Protein AF-A0A8K0SU11-F1 (afdb_monomer)

Organism: NCBI:txid80388

pLDDT: mean 75.86, std 15.4, range [35.78, 94.31]

Mean predicted aligned error: 12.24 Å

Secondary structure (DSSP, 8-state):
-TTSPPTT-GGGG--TT--SSS-HHHHHTTBTTB-HHHHHHTTHHHHHHHHTT-BTTTBB-TT--S-S-PPPHHHHHSTT-----PPPP--SS-PPTTHHHHHHH--S-PPPPP---HHHHHHHHHTSTTHHHHHHHHHHHHHHHHHHHHS--SS--S-----HHHHHHHHHHHHHHHHHHHHHHHHHHHHHHHHHHHHHT-EEEEEETTEEEEEEGGG--TT-EE---TT-B--S-EE--S-SS-EEEE--TTS--EEEEPPPHHHHHHHTTT-SS-------EE-TT-B-

Sequence (292 aa):
EALRPDPGTEEDFVIWNNPFAFTPGQMSKLLNPKSYQAFSALGKVDGLARGLLSDTKVGLSVDETCMSSSVAFDNGVKYRTPVSFLADQPRNGSAEPFEDRIRVFGKNTIPPMRAEPLLRNHFVLFSGRLWFPSAIVAIVALGLAVDAYLRTDHSNSRTLSVHWDDKVTICASLIVIALFSSASIVYLARVLTKVTKESQSRSVKVIRSGKLTHISVSDIVVGDVLTLEPGDFVPVDGICIETFNLILDEPSMTGDSVPKFKTSGLEAQTSAFYERQEAREQDPFIISGSKV

Nearest PDB structures (foldseek):
  8iww-assembly1_A  TM=6.162E-01  e=5.428E-07  Homo sapiens
  6a69-assembly1_A  TM=5.920E-01  e=8.793E-07  Homo sapiens
  8d3v-assembly1_A  TM=6.151E-01  e=3.970E-06  Homo sapiens
  5ksd-assembly1_A  TM=5.526E-01  e=2.000E-04  Arabidopsis thaliana
  7vgh-assembly1_B  TM=5.733E-01  e=3.654E-04  Homo sapiens

Solvent-accessible surface area (backbone atoms only — not comparable to full-atom values): 17188 Å² total; per-residue (Å²): 118,62,69,59,72,56,94,92,42,54,70,45,60,63,68,84,90,59,47,42,26,70,40,54,39,47,57,46,28,38,61,70,62,74,27,70,64,27,37,56,70,44,31,39,62,69,8,44,27,54,15,52,73,22,39,90,80,35,17,34,61,80,86,41,30,72,78,92,64,66,41,54,48,68,60,17,38,46,96,80,63,87,78,77,81,70,78,79,75,84,69,94,64,96,64,57,72,41,43,53,55,38,71,69,69,44,68,50,57,84,77,76,81,79,84,67,56,70,70,57,46,56,58,52,43,69,75,36,90,77,31,60,69,60,50,52,54,50,50,50,54,50,49,53,52,50,51,58,63,65,66,71,75,86,83,79,100,71,83,83,66,84,50,67,65,62,59,49,50,54,54,49,49,53,51,51,52,52,51,53,50,52,51,50,52,54,49,50,52,55,51,51,54,49,54,53,50,56,66,39,61,42,72,44,48,30,30,38,67,63,37,86,43,78,42,41,48,42,73,52,54,93,50,61,33,73,61,85,53,87,73,38,69,36,85,56,68,49,70,36,59,75,71,81,85,42,49,31,36,37,77,39,98,85,71,65,61,52,78,40,71,49,34,30,27,58,54,59,61,54,45,74,77,70,67,95,80,72,85,70,83,76,36,30,69,41,57,45,70,13,35,62

Structure (mmCIF, N/CA/C/O backbone):
data_AF-A0A8K0SU11-F1
#
_entry.id   AF-A0A8K0SU11-F1
#
loop_
_atom_site.group_PDB
_atom_site.id
_atom_site.type_symbol
_atom_site.label_atom_id
_atom_site.label_alt_id
_atom_site.label_comp_id
_atom_site.label_asym_id
_atom_site.label_entity_id
_atom_site.label_seq_id
_atom_site.pdbx_PDB_ins_code
_atom_site.Cartn_x
_atom_site.Cartn_y
_atom_site.Cartn_z
_atom_site.occupancy
_atom_site.B_iso_or_equiv
_atom_site.auth_seq_id
_atom_site.auth_comp_id
_atom_site.auth_asym_id
_atom_site.auth_atom_id
_atom_site.pdbx_PDB_model_num
ATOM 1 N N . GLU A 1 1 ? -15.525 18.445 4.168 1.00 65.94 1 GLU A N 1
ATOM 2 C CA . GLU A 1 1 ? -14.576 18.919 3.138 1.00 65.94 1 GLU A CA 1
ATOM 3 C C . GLU A 1 1 ? -13.395 17.971 2.972 1.00 65.94 1 GLU A C 1
ATOM 5 O O . GLU A 1 1 ? -13.120 17.601 1.845 1.00 65.94 1 GLU A O 1
ATOM 10 N N . ALA A 1 2 ? -12.808 17.476 4.069 1.00 78.50 2 ALA A N 1
ATOM 11 C CA . ALA A 1 2 ? -11.664 16.552 4.054 1.00 78.50 2 ALA A CA 1
ATOM 12 C C . ALA A 1 2 ? -11.806 15.277 3.186 1.00 78.50 2 ALA A C 1
ATOM 14 O O . ALA A 1 2 ? -10.795 14.724 2.777 1.00 78.50 2 ALA A O 1
ATOM 15 N N . LEU A 1 3 ? -13.032 14.818 2.894 1.00 82.50 3 LEU A N 1
ATOM 16 C CA . LEU A 1 3 ? -13.312 13.630 2.068 1.00 82.50 3 LEU A CA 1
ATOM 17 C C . LEU A 1 3 ? -13.888 13.967 0.680 1.00 82.50 3 LEU A C 1
ATOM 19 O O . LEU A 1 3 ? -14.509 13.114 0.051 1.00 82.50 3 LEU A O 1
ATOM 23 N N . ARG A 1 4 ? -13.781 15.219 0.220 1.00 84.44 4 ARG A N 1
ATOM 24 C CA . ARG A 1 4 ? -14.226 15.591 -1.132 1.00 84.44 4 ARG A CA 1
ATOM 25 C C . ARG A 1 4 ? -13.177 15.177 -2.172 1.00 84.44 4 ARG A C 1
ATOM 27 O O . ARG A 1 4 ? -11.989 15.276 -1.862 1.00 84.44 4 ARG A O 1
ATOM 34 N N . PRO A 1 5 ? -13.595 14.742 -3.373 1.00 84.88 5 PRO A N 1
ATOM 35 C CA . PRO A 1 5 ? -12.666 14.427 -4.451 1.00 84.88 5 PRO A CA 1
ATOM 36 C C . PRO A 1 5 ? -11.866 15.661 -4.861 1.00 84.88 5 PRO A C 1
ATOM 38 O O . PRO A 1 5 ? -12.395 16.775 -4.869 1.00 84.88 5 PRO A O 1
ATOM 41 N N . ASP A 1 6 ? -10.599 15.445 -5.213 1.00 84.94 6 ASP A N 1
ATOM 42 C CA . ASP A 1 6 ? -9.824 16.459 -5.927 1.00 84.94 6 ASP A CA 1
ATOM 43 C C . ASP A 1 6 ? -10.163 16.404 -7.420 1.00 84.94 6 ASP A C 1
ATOM 45 O O . ASP A 1 6 ? -10.496 15.324 -7.930 1.00 84.94 6 ASP A O 1
ATOM 49 N N . PRO A 1 7 ? -10.029 17.526 -8.147 1.00 84.69 7 PRO A N 1
ATOM 50 C CA . PRO A 1 7 ? -10.217 17.543 -9.591 1.00 84.69 7 PRO A CA 1
ATOM 51 C C . PRO A 1 7 ? -9.364 16.461 -10.270 1.00 84.69 7 PRO A C 1
ATOM 53 O O . PRO A 1 7 ? -8.147 16.424 -10.092 1.00 84.69 7 PRO A O 1
ATOM 56 N N . GLY A 1 8 ? -10.004 15.577 -11.040 1.00 83.00 8 GLY A N 1
ATOM 57 C CA . GLY A 1 8 ? -9.341 14.468 -11.741 1.00 83.00 8 GLY A CA 1
ATOM 58 C C . GLY A 1 8 ? -9.251 13.140 -10.976 1.00 83.00 8 GLY A C 1
ATOM 59 O O . GLY A 1 8 ? -8.788 12.167 -11.556 1.00 83.00 8 GLY A O 1
ATOM 60 N N . THR A 1 9 ? -9.722 13.068 -9.724 1.00 82.75 9 THR A N 1
ATOM 61 C CA . THR A 1 9 ? -9.778 11.820 -8.918 1.00 82.75 9 THR A CA 1
ATOM 62 C C . THR A 1 9 ? -11.204 11.326 -8.662 1.00 82.75 9 THR A C 1
ATOM 64 O O . THR A 1 9 ? -11.421 10.420 -7.868 1.00 82.75 9 THR A O 1
ATOM 67 N N . GLU A 1 10 ? -12.204 11.926 -9.312 1.00 84.44 10 GLU A N 1
ATOM 68 C CA . GLU A 1 10 ? -13.630 11.686 -9.036 1.00 84.44 10 GLU A CA 1
ATOM 69 C C . GLU A 1 10 ? -14.071 10.238 -9.296 1.00 84.44 10 GLU A C 1
ATOM 71 O O . GLU A 1 10 ? -14.967 9.736 -8.616 1.00 84.44 10 GLU A O 1
ATOM 76 N N . GLU A 1 11 ? -13.411 9.552 -10.231 1.00 82.75 11 GLU A N 1
ATOM 77 C CA . GLU A 1 11 ? -13.688 8.153 -10.573 1.00 82.75 11 GLU A CA 1
ATOM 78 C C . GLU A 1 11 ? -13.469 7.216 -9.373 1.00 82.75 11 GLU A C 1
ATOM 80 O O . GLU A 1 11 ? -14.271 6.313 -9.139 1.00 82.75 11 GLU A O 1
ATOM 85 N N . ASP A 1 12 ? -12.470 7.497 -8.529 1.00 81.38 12 ASP A N 1
ATOM 86 C CA . ASP A 1 12 ? -12.135 6.675 -7.358 1.00 81.38 12 ASP A CA 1
ATOM 87 C C . ASP A 1 12 ? -13.149 6.817 -6.206 1.00 81.38 12 ASP A C 1
ATOM 89 O O . ASP A 1 12 ? -13.110 6.058 -5.231 1.00 81.38 12 ASP A O 1
ATOM 93 N N . PHE A 1 13 ? -14.057 7.797 -6.288 1.00 84.19 13 PHE A N 1
ATOM 94 C CA . PHE A 1 13 ? -15.103 8.054 -5.292 1.00 84.19 13 PHE A CA 1
ATOM 95 C C . PHE A 1 13 ? -16.445 7.417 -5.659 1.00 84.19 13 PHE A C 1
ATOM 97 O O . PHE A 1 13 ? -17.340 7.367 -4.811 1.00 84.19 13 PHE A O 1
ATOM 104 N N . VAL A 1 14 ? -16.605 6.926 -6.891 1.00 81.25 14 VAL A N 1
ATOM 105 C CA . VAL A 1 14 ? -17.864 6.357 -7.381 1.00 81.25 14 VAL A CA 1
ATOM 106 C C . VAL A 1 14 ? -17.629 4.924 -7.835 1.00 81.25 14 VAL A C 1
ATOM 108 O O . VAL A 1 14 ? -17.261 4.658 -8.974 1.00 81.25 14 VAL A O 1
ATOM 111 N N . ILE A 1 15 ? -17.896 3.979 -6.933 1.00 81.44 15 ILE A N 1
ATOM 112 C CA . ILE A 1 15 ? -17.794 2.546 -7.222 1.00 81.44 15 ILE A CA 1
ATOM 113 C C . ILE A 1 15 ? -19.172 1.907 -7.184 1.00 81.44 15 ILE A C 1
ATOM 115 O O . ILE A 1 15 ? -19.902 1.988 -6.194 1.00 81.44 15 ILE A O 1
ATOM 119 N N . TRP A 1 16 ? -19.510 1.227 -8.273 1.00 73.69 16 TRP A N 1
ATOM 120 C CA . TRP A 1 16 ? -20.758 0.493 -8.397 1.00 73.69 16 TRP A CA 1
ATOM 121 C C . TRP A 1 16 ? -20.741 -0.770 -7.531 1.00 73.69 16 TRP A C 1
ATOM 123 O O . TRP A 1 16 ? -19.791 -1.557 -7.565 1.00 73.69 16 TRP A O 1
ATOM 133 N N . ASN A 1 17 ? -21.833 -0.989 -6.791 1.00 79.56 17 ASN A N 1
ATOM 134 C CA . ASN A 1 17 ? -22.027 -2.165 -5.941 1.00 79.56 17 ASN A CA 1
ATOM 135 C C . ASN A 1 17 ? -20.874 -2.372 -4.935 1.00 79.56 17 ASN A C 1
ATOM 137 O O . ASN A 1 17 ? -20.256 -3.437 -4.901 1.00 79.56 17 ASN A O 1
ATOM 141 N N . ASN A 1 18 ? -20.532 -1.331 -4.172 1.00 82.19 18 ASN A N 1
ATOM 142 C CA . ASN A 1 18 ? -19.514 -1.404 -3.125 1.00 82.19 18 ASN A CA 1
ATOM 143 C C . ASN A 1 18 ? -20.116 -1.998 -1.830 1.00 82.19 18 ASN A C 1
ATOM 145 O O . ASN A 1 18 ? -21.032 -1.387 -1.275 1.00 82.19 18 ASN A O 1
ATOM 149 N N . PRO A 1 19 ? -19.638 -3.157 -1.332 1.00 84.12 19 PRO A N 1
ATOM 150 C CA . PRO A 1 19 ? -20.084 -3.698 -0.048 1.00 84.12 19 PRO A CA 1
ATOM 151 C C . PRO A 1 19 ? -19.470 -2.960 1.155 1.00 84.12 19 PRO A C 1
ATOM 153 O O . PRO A 1 19 ? -19.992 -3.057 2.267 1.00 84.12 19 PRO A O 1
ATOM 156 N N . PHE A 1 20 ? -18.389 -2.205 0.954 1.00 88.00 20 PHE A N 1
ATOM 157 C CA . PHE A 1 20 ? -17.699 -1.469 2.010 1.00 88.00 20 PHE A CA 1
ATOM 158 C C . PHE A 1 20 ? -18.283 -0.071 2.207 1.00 88.00 20 PHE A C 1
ATOM 160 O O . PHE A 1 20 ? -18.824 0.545 1.288 1.00 88.00 20 PHE A O 1
ATOM 167 N N . ALA A 1 21 ? -18.104 0.462 3.415 1.00 86.00 21 ALA A N 1
ATOM 168 C CA . ALA A 1 21 ? -18.551 1.807 3.760 1.00 86.00 21 ALA A CA 1
ATOM 169 C C . ALA A 1 21 ? -17.766 2.901 3.024 1.00 86.00 21 ALA A C 1
ATOM 171 O O . ALA A 1 21 ? -18.291 3.997 2.837 1.00 86.00 21 ALA A O 1
ATOM 172 N N . PHE A 1 22 ? -16.522 2.612 2.632 1.00 89.12 22 PHE A N 1
ATOM 173 C CA . PHE A 1 22 ? -15.577 3.585 2.089 1.00 89.12 22 PHE A CA 1
ATOM 174 C C . PHE A 1 22 ? -15.167 3.246 0.661 1.00 89.12 22 PHE A C 1
ATOM 176 O O . PHE A 1 22 ? -15.158 2.083 0.253 1.00 89.12 22 PHE A O 1
ATOM 183 N N . THR A 1 23 ? -14.793 4.278 -0.087 1.00 89.31 23 THR A N 1
ATOM 184 C CA . THR A 1 23 ? -14.237 4.160 -1.440 1.00 89.31 23 THR A CA 1
ATOM 185 C C . THR A 1 23 ? -12.716 4.356 -1.432 1.00 89.31 23 THR A C 1
ATOM 187 O O . THR A 1 23 ? -12.189 4.998 -0.518 1.00 89.31 23 THR A O 1
ATOM 190 N N . PRO A 1 24 ? -11.981 3.844 -2.437 1.00 90.00 24 PRO A N 1
ATOM 191 C CA . PRO A 1 24 ? -10.544 4.066 -2.585 1.00 90.00 24 PRO A CA 1
ATOM 192 C C . PRO A 1 24 ? -10.173 5.550 -2.570 1.00 90.00 24 PRO A C 1
ATOM 194 O O . PRO A 1 24 ? -9.225 5.933 -1.886 1.00 90.00 24 PRO A O 1
ATOM 197 N N . GLY A 1 25 ? -10.964 6.401 -3.231 1.00 88.38 25 GLY A N 1
ATOM 198 C CA . GLY A 1 25 ? -10.755 7.847 -3.234 1.00 88.38 25 GLY A CA 1
ATOM 199 C C . GLY A 1 25 ? -10.827 8.452 -1.830 1.00 88.38 25 GLY A C 1
ATOM 200 O O . GLY A 1 25 ? -9.950 9.220 -1.435 1.00 88.38 25 GLY A O 1
ATOM 201 N N . GLN A 1 26 ? -11.816 8.049 -1.023 1.00 89.69 26 GLN A N 1
ATOM 202 C CA . GLN A 1 26 ? -11.932 8.483 0.375 1.00 89.69 26 GLN A CA 1
ATOM 203 C C . GLN A 1 26 ? -10.772 7.983 1.243 1.00 89.69 26 GLN A C 1
ATOM 205 O O . GLN A 1 26 ? -10.307 8.717 2.112 1.00 89.69 26 GLN A O 1
ATOM 210 N N . MET A 1 27 ? -10.292 6.760 1.004 1.00 90.25 27 MET A N 1
ATOM 211 C CA . MET A 1 27 ? -9.153 6.191 1.729 1.00 90.25 27 MET A CA 1
ATOM 212 C C . MET A 1 27 ? -7.839 6.893 1.368 1.00 90.25 27 MET A C 1
ATOM 214 O O . MET A 1 27 ? -7.039 7.178 2.254 1.00 90.25 27 MET A O 1
ATOM 218 N N . SER A 1 28 ? -7.637 7.259 0.099 1.00 89.88 28 SER A N 1
ATOM 219 C CA . SER A 1 28 ? -6.446 7.993 -0.362 1.00 89.88 28 SER A CA 1
ATOM 220 C C . SER A 1 28 ? -6.273 9.343 0.352 1.00 89.88 28 SER A C 1
ATOM 222 O O . SER A 1 28 ? -5.155 9.755 0.673 1.00 89.88 28 SER A O 1
ATOM 224 N N . LYS A 1 29 ? -7.385 9.997 0.723 1.00 90.19 29 LYS A N 1
ATOM 225 C CA . LYS A 1 29 ? -7.385 11.253 1.496 1.00 90.19 29 LYS A CA 1
ATOM 226 C C . LYS A 1 29 ? -6.795 11.145 2.899 1.00 90.19 29 LYS A C 1
ATOM 228 O O . LYS A 1 29 ? -6.537 12.174 3.517 1.00 90.19 29 LYS A O 1
ATOM 233 N N . LEU A 1 30 ? -6.582 9.935 3.413 1.00 89.25 30 LEU A N 1
ATOM 234 C CA . LEU A 1 30 ? -5.895 9.744 4.686 1.00 89.25 30 LEU A CA 1
ATOM 235 C C . LEU A 1 30 ? -4.411 10.092 4.598 1.00 89.25 30 LEU A C 1
ATOM 237 O O . LEU A 1 30 ? -3.859 10.559 5.591 1.00 89.25 30 LEU A O 1
ATOM 241 N N . LEU A 1 31 ? -3.783 9.862 3.441 1.00 86.06 31 LEU A N 1
ATOM 242 C CA . LEU A 1 31 ? -2.325 9.844 3.302 1.00 86.06 31 LEU A CA 1
ATOM 243 C C . LEU A 1 31 ? -1.789 10.831 2.257 1.00 86.06 31 LEU A C 1
ATOM 245 O O . LEU A 1 31 ? -0.621 11.207 2.343 1.00 86.06 31 LEU A O 1
ATOM 249 N N . ASN A 1 32 ? -2.635 11.334 1.350 1.00 83.94 32 ASN A N 1
ATOM 250 C CA . ASN A 1 32 ? -2.244 12.245 0.270 1.00 83.94 32 ASN A CA 1
ATOM 251 C C . ASN A 1 32 ? -2.973 13.607 0.328 1.00 83.94 32 ASN A C 1
ATOM 253 O O . ASN A 1 32 ? -3.974 13.791 -0.368 1.00 83.94 32 ASN A O 1
ATOM 257 N N . PRO A 1 33 ? -2.474 14.599 1.094 1.00 85.00 33 PRO A N 1
ATOM 258 C CA . PRO A 1 33 ? -1.468 14.496 2.156 1.00 85.00 33 PRO A CA 1
ATOM 259 C C . PRO A 1 33 ? -2.062 13.915 3.452 1.00 85.00 33 PRO A C 1
ATOM 261 O O . PRO A 1 33 ? -3.282 13.871 3.615 1.00 85.00 33 PRO A O 1
ATOM 264 N N . LYS A 1 34 ? -1.202 13.507 4.398 1.00 87.94 34 LYS A N 1
ATOM 265 C CA . LYS A 1 34 ? -1.619 12.998 5.717 1.00 87.94 34 LYS A CA 1
ATOM 266 C C . LYS A 1 34 ? -2.632 13.939 6.376 1.00 87.94 34 LYS A C 1
ATOM 268 O O . LYS A 1 34 ? -2.311 15.092 6.665 1.00 87.94 34 LYS A O 1
ATOM 273 N N . SER A 1 35 ? -3.849 13.454 6.626 1.00 86.88 35 SER A N 1
ATOM 274 C CA . SER A 1 35 ? -4.946 14.288 7.127 1.00 86.88 35 SER A CA 1
ATOM 275 C C . SER A 1 35 ? -5.655 13.654 8.316 1.00 86.88 35 SER A C 1
ATOM 277 O O . SER A 1 35 ? -6.500 12.765 8.182 1.00 86.88 35 SER A O 1
ATOM 279 N N . TYR A 1 36 ? -5.383 14.189 9.510 1.00 84.69 36 TYR A N 1
ATOM 280 C CA . TYR A 1 36 ? -6.107 13.796 10.721 1.00 84.69 36 TYR A CA 1
ATOM 281 C C . TYR A 1 36 ? -7.610 14.116 10.627 1.00 84.69 36 TYR A C 1
ATOM 283 O O . TYR A 1 36 ? -8.445 13.400 11.177 1.00 84.69 36 TYR A O 1
ATOM 291 N N . GLN A 1 37 ? -7.988 15.163 9.886 1.00 86.81 37 GLN A N 1
ATOM 292 C CA . GLN A 1 37 ? -9.397 15.492 9.664 1.00 86.81 37 GLN A CA 1
ATOM 293 C C . GLN A 1 37 ? -10.114 14.407 8.853 1.00 86.81 37 GLN A C 1
ATOM 295 O O . GLN A 1 37 ? -11.243 14.052 9.193 1.00 86.81 37 GLN A O 1
ATOM 300 N N . ALA A 1 38 ? -9.462 13.856 7.821 1.00 87.44 38 ALA A N 1
ATOM 301 C CA . ALA A 1 38 ? -9.992 12.721 7.068 1.00 87.44 38 ALA A CA 1
ATOM 302 C C . ALA A 1 38 ? -10.097 11.474 7.961 1.00 87.44 38 ALA A C 1
ATOM 304 O O . ALA A 1 38 ? -11.142 10.828 7.988 1.00 87.44 38 ALA A O 1
ATOM 305 N N . PHE A 1 39 ? -9.075 11.204 8.779 1.00 88.06 39 PHE A N 1
ATOM 306 C CA . PHE A 1 39 ? -9.085 10.101 9.746 1.00 88.06 39 PHE A CA 1
ATOM 307 C C . PHE A 1 39 ? -10.244 10.193 10.748 1.00 88.06 39 PHE A C 1
ATOM 309 O O . PHE A 1 39 ? -10.958 9.217 10.977 1.00 88.06 39 PHE A O 1
ATOM 316 N N . SER A 1 40 ? -10.492 11.382 11.298 1.00 85.81 40 SER A N 1
ATOM 317 C CA . SER A 1 40 ? -11.622 11.628 12.197 1.00 85.81 40 SER A CA 1
ATOM 318 C C . SER A 1 40 ? -12.973 11.488 11.480 1.00 85.81 40 SER A C 1
ATOM 320 O O . SER A 1 40 ? -13.904 10.897 12.026 1.00 85.81 40 SER A O 1
ATOM 322 N N . ALA A 1 41 ? -13.075 11.962 10.232 1.00 87.06 41 ALA A N 1
ATOM 323 C CA . ALA A 1 41 ? -14.296 11.872 9.430 1.00 87.06 41 ALA A CA 1
ATOM 324 C C . ALA A 1 41 ? -14.685 10.428 9.060 1.00 87.06 41 ALA A C 1
ATOM 326 O O . ALA A 1 41 ? -15.873 10.140 8.940 1.00 87.06 41 ALA A O 1
ATOM 327 N N . LEU A 1 42 ? -13.711 9.520 8.928 1.00 87.44 42 LEU A N 1
ATOM 328 C CA . LEU A 1 42 ? -13.940 8.085 8.697 1.00 87.44 42 LEU A CA 1
ATOM 329 C C . LEU A 1 42 ? -14.225 7.297 9.992 1.00 87.44 42 LEU A C 1
ATOM 331 O O . LEU A 1 42 ? -14.361 6.077 9.968 1.00 87.44 42 LEU A O 1
ATOM 335 N N . GLY A 1 43 ? -14.362 7.985 11.130 1.00 85.00 43 GLY A N 1
ATOM 336 C CA . GLY A 1 43 ? -14.678 7.363 12.416 1.00 85.00 43 GLY A CA 1
ATOM 337 C C . GLY A 1 43 ? -13.464 6.778 13.139 1.00 85.00 43 GLY A C 1
ATOM 338 O O . GLY A 1 43 ? -13.633 5.907 13.992 1.00 85.00 43 GLY A O 1
ATOM 339 N N . LYS A 1 44 ? -12.254 7.273 12.834 1.00 89.06 44 LYS A N 1
ATOM 340 C CA . LYS A 1 44 ? -10.980 6.838 13.431 1.00 89.06 44 LYS A CA 1
ATOM 341 C C . LYS A 1 44 ? -10.751 5.327 13.238 1.00 89.06 44 LYS A C 1
ATOM 343 O O . LYS A 1 44 ? -11.219 4.770 12.251 1.00 89.06 44 LYS A O 1
ATOM 348 N N . VAL A 1 45 ? -10.024 4.647 14.133 1.00 89.38 45 VAL A N 1
ATOM 349 C CA . VAL A 1 45 ? -9.700 3.213 13.954 1.00 89.38 45 VAL A CA 1
ATOM 350 C C . VAL A 1 45 ? -10.961 2.343 13.981 1.00 89.38 45 VAL A C 1
ATOM 352 O O . VAL A 1 45 ? -11.125 1.491 13.115 1.00 89.38 45 VAL A O 1
ATOM 355 N N . ASP A 1 46 ? -11.887 2.593 14.911 1.00 88.00 46 ASP A N 1
ATOM 356 C CA . ASP A 1 46 ? -13.081 1.749 15.078 1.00 88.00 46 ASP A CA 1
ATOM 357 C C . ASP A 1 46 ? -14.076 1.919 13.924 1.00 88.00 46 ASP A C 1
ATOM 359 O O . ASP A 1 46 ? -14.782 0.980 13.554 1.00 88.00 46 ASP A O 1
ATOM 363 N N . GLY A 1 47 ? -14.181 3.128 13.368 1.00 87.69 47 GLY A N 1
ATOM 364 C CA . GLY A 1 47 ? -14.987 3.394 12.178 1.00 87.69 47 GLY A CA 1
ATOM 365 C C . GLY A 1 47 ? -14.378 2.781 10.924 1.00 87.69 47 GLY A C 1
ATOM 366 O O . GLY A 1 47 ? -15.099 2.171 10.135 1.00 87.69 47 GLY A O 1
ATOM 367 N N . LEU A 1 48 ? -13.051 2.858 10.783 1.00 90.25 48 LEU A N 1
ATOM 368 C CA . LEU A 1 48 ? -12.333 2.223 9.682 1.00 90.25 48 LEU A CA 1
ATOM 369 C C . LEU A 1 48 ? -12.474 0.703 9.707 1.00 90.25 48 LEU A C 1
ATOM 371 O O . LEU A 1 48 ? -12.845 0.122 8.692 1.00 90.25 48 LEU A O 1
ATOM 375 N N . ALA A 1 49 ? -12.271 0.075 10.866 1.00 89.88 49 ALA A N 1
ATOM 376 C CA . ALA A 1 49 ? -12.441 -1.364 11.043 1.00 89.88 49 ALA A CA 1
ATOM 377 C C . ALA A 1 49 ? -13.866 -1.812 10.672 1.00 89.88 49 ALA A C 1
ATOM 379 O O . ALA A 1 49 ? -14.062 -2.660 9.804 1.00 89.88 49 ALA A O 1
ATOM 380 N N . ARG A 1 50 ? -14.894 -1.153 11.225 1.00 86.88 50 ARG A N 1
ATOM 381 C CA . ARG A 1 50 ? -16.298 -1.484 10.923 1.00 86.88 50 ARG A CA 1
ATOM 382 C C . ARG A 1 50 ? -16.672 -1.236 9.467 1.00 86.88 50 ARG A C 1
ATOM 384 O O . ARG A 1 50 ? -17.376 -2.048 8.874 1.00 86.88 50 ARG A O 1
ATOM 391 N N . GLY A 1 51 ? -16.230 -0.124 8.888 1.00 86.62 51 GLY A N 1
ATOM 392 C CA . GLY A 1 51 ? -16.558 0.226 7.511 1.00 86.62 51 GLY A CA 1
ATOM 393 C C . GLY A 1 51 ? -15.826 -0.617 6.463 1.00 86.62 51 GLY A C 1
ATOM 394 O O . GLY A 1 51 ? -16.364 -0.829 5.377 1.00 86.62 51 GLY A O 1
ATOM 395 N N . LEU A 1 52 ? -14.646 -1.144 6.801 1.00 89.62 52 LEU A N 1
ATOM 396 C CA . LEU A 1 52 ? -13.910 -2.127 6.002 1.00 89.62 52 LEU A CA 1
ATOM 397 C C . LEU A 1 52 ? -14.283 -3.574 6.341 1.00 89.62 52 LEU A C 1
ATOM 399 O O . LEU A 1 52 ? -13.705 -4.488 5.754 1.00 89.62 52 LEU A O 1
ATOM 403 N N . LEU A 1 53 ? -15.234 -3.791 7.256 1.00 87.75 53 LEU A N 1
ATOM 404 C CA . LEU A 1 53 ? -15.642 -5.119 7.716 1.00 87.75 53 LEU A CA 1
ATOM 405 C C . LEU A 1 53 ? -14.441 -5.956 8.189 1.00 87.75 53 LEU A C 1
ATOM 407 O O . LEU A 1 53 ? -14.340 -7.139 7.883 1.00 87.75 53 LEU A O 1
ATOM 411 N N . SER A 1 54 ? -13.510 -5.320 8.899 1.00 88.25 54 SER A N 1
ATOM 412 C CA . SER A 1 54 ? -12.340 -5.950 9.502 1.00 88.25 54 SER A CA 1
ATOM 413 C C . SER A 1 54 ? -12.368 -5.812 11.023 1.00 88.25 54 SER A C 1
ATOM 415 O O . SER A 1 54 ? -12.933 -4.868 11.578 1.00 88.25 54 SER A O 1
ATOM 417 N N . ASP A 1 55 ? -11.758 -6.773 11.712 1.00 89.56 55 ASP A N 1
ATOM 418 C CA . ASP A 1 55 ? -11.542 -6.717 13.155 1.00 89.56 55 ASP A CA 1
ATOM 419 C C . ASP A 1 55 ? -10.085 -6.324 13.427 1.00 89.56 55 ASP A C 1
ATOM 421 O O . ASP A 1 55 ? -9.164 -6.893 12.843 1.00 89.56 55 ASP A O 1
ATOM 425 N N . THR A 1 56 ? -9.854 -5.355 14.313 1.00 88.12 56 THR A N 1
ATOM 426 C CA . THR A 1 56 ? -8.504 -4.860 14.627 1.00 88.12 56 THR A CA 1
ATOM 427 C C . THR A 1 56 ? -7.637 -5.870 15.378 1.00 88.12 56 THR A C 1
ATOM 429 O O . THR A 1 56 ? -6.415 -5.760 15.334 1.00 88.12 56 THR A O 1
ATOM 432 N N . LYS A 1 57 ? -8.241 -6.847 16.064 1.00 88.62 57 LYS A N 1
ATOM 433 C CA . LYS A 1 57 ? -7.549 -7.869 16.864 1.00 88.62 57 LYS A CA 1
ATOM 434 C C . LYS A 1 57 ? -7.512 -9.219 16.168 1.00 88.62 57 LYS A C 1
ATOM 436 O O . LYS A 1 57 ? -6.505 -9.917 16.234 1.00 88.62 57 LYS A O 1
ATOM 441 N N . VAL A 1 58 ? -8.619 -9.608 15.541 1.00 88.56 58 VAL A N 1
ATOM 442 C CA . VAL A 1 58 ? -8.759 -10.920 14.886 1.00 88.56 58 VAL A CA 1
ATOM 443 C C . VAL A 1 58 ? -8.318 -10.862 13.418 1.00 88.56 58 VAL A C 1
ATOM 445 O O . VAL A 1 58 ? -7.909 -11.885 12.864 1.00 88.56 58 VAL A O 1
ATOM 448 N N . GLY A 1 59 ? -8.340 -9.680 12.802 1.00 90.00 59 GLY A N 1
ATOM 449 C CA . GLY A 1 59 ? -8.045 -9.493 11.386 1.00 90.00 59 GLY A CA 1
ATOM 450 C C . GLY A 1 59 ? -9.180 -9.955 10.473 1.00 90.00 59 GLY A C 1
ATOM 451 O O . GLY A 1 59 ? -10.332 -10.073 10.893 1.00 90.00 59 GLY A O 1
ATOM 452 N N . LEU A 1 60 ? -8.851 -10.209 9.206 1.00 90.38 60 LEU A N 1
ATOM 453 C CA . LEU A 1 60 ? -9.806 -10.694 8.204 1.00 90.38 60 LEU A CA 1
ATOM 454 C C . LEU A 1 60 ? -10.061 -12.199 8.335 1.00 90.38 60 LEU A C 1
ATOM 456 O O . LEU A 1 60 ? -9.188 -12.949 8.777 1.00 90.38 60 LEU A O 1
ATOM 460 N N . SER A 1 61 ? -11.248 -12.649 7.923 1.00 87.69 61 SER A N 1
ATOM 461 C CA . SER A 1 61 ? -11.563 -14.078 7.867 1.00 87.69 61 SER A CA 1
ATOM 462 C C . SER A 1 61 ? -10.903 -14.727 6.650 1.00 87.69 61 SER A C 1
ATOM 464 O O . SER A 1 61 ? -10.980 -14.193 5.550 1.00 87.69 61 SER A O 1
ATOM 466 N N . VAL A 1 62 ? -10.277 -15.893 6.823 1.00 84.19 62 VAL A N 1
ATOM 467 C CA . VAL A 1 62 ? -9.659 -16.643 5.710 1.00 84.19 62 VAL A CA 1
ATOM 468 C C . VAL A 1 62 ? -10.705 -17.178 4.723 1.00 84.19 62 VAL A C 1
ATOM 470 O O . VAL A 1 62 ? -10.406 -17.325 3.543 1.00 84.19 62 VAL A O 1
ATOM 473 N N . ASP A 1 63 ? -11.931 -17.418 5.193 1.00 81.12 63 ASP A N 1
ATOM 474 C CA . ASP A 1 63 ? -13.038 -17.940 4.380 1.00 81.12 63 ASP A CA 1
ATOM 475 C C . ASP A 1 63 ? -13.822 -16.829 3.644 1.00 81.12 63 ASP A C 1
ATOM 477 O O . ASP A 1 63 ? -14.850 -17.091 3.019 1.00 81.12 63 ASP A O 1
ATOM 481 N N . GLU A 1 64 ? -13.363 -15.574 3.726 1.00 81.12 64 GLU A N 1
ATOM 482 C CA . GLU A 1 64 ? -13.997 -14.438 3.055 1.00 81.12 64 GLU A CA 1
ATOM 483 C C . GLU A 1 64 ? -13.813 -14.534 1.531 1.00 81.12 64 GLU A C 1
ATOM 485 O O . GLU A 1 64 ? -12.695 -14.551 1.012 1.00 81.12 64 GLU A O 1
ATOM 490 N N . THR A 1 65 ? -14.923 -14.569 0.795 1.00 77.44 65 THR A N 1
ATOM 491 C CA . THR A 1 65 ? -14.929 -14.657 -0.675 1.00 77.44 65 THR A CA 1
ATOM 492 C C . THR A 1 65 ? -15.707 -13.494 -1.285 1.00 77.44 65 THR A C 1
ATOM 494 O O . THR A 1 65 ? -15.109 -12.560 -1.820 1.00 77.44 65 THR A O 1
ATOM 497 N N . CYS A 1 66 ? -17.033 -13.509 -1.149 1.00 71.38 66 CYS A N 1
ATOM 498 C CA . CYS A 1 66 ? -17.936 -12.451 -1.593 1.00 71.38 66 CYS A CA 1
ATOM 499 C C . CYS A 1 66 ? -18.824 -12.028 -0.425 1.00 71.38 66 CYS A C 1
ATOM 501 O O . CYS A 1 66 ? -19.411 -12.874 0.244 1.00 71.38 66 CYS A O 1
ATOM 503 N N . MET A 1 67 ? -18.937 -10.723 -0.190 1.00 67.44 67 MET A N 1
ATOM 504 C CA . MET A 1 67 ? -19.616 -10.205 0.992 1.00 67.44 67 MET A CA 1
ATOM 505 C C . MET A 1 67 ? -21.134 -10.319 0.834 1.00 67.44 67 MET A C 1
ATOM 507 O O . MET A 1 67 ? -21.726 -9.710 -0.060 1.00 67.44 67 MET A O 1
ATOM 511 N N . SER A 1 68 ? -21.804 -11.035 1.744 1.00 58.94 68 SER A N 1
ATOM 512 C CA . SER A 1 68 ? -23.273 -11.111 1.742 1.00 58.94 68 SER A CA 1
ATOM 513 C C . SER A 1 68 ? -23.959 -9.822 2.223 1.00 58.94 68 SER A C 1
ATOM 515 O O . SER A 1 68 ? -25.167 -9.668 2.015 1.00 58.94 68 SER A O 1
ATOM 517 N N . SER A 1 69 ? -23.242 -8.903 2.878 1.00 65.50 69 SER A N 1
ATOM 518 C CA . SER A 1 69 ? -23.810 -7.680 3.463 1.00 65.50 69 SER A CA 1
ATOM 519 C C . SER A 1 69 ? -23.018 -6.429 3.093 1.00 65.50 69 SER A C 1
ATOM 521 O O . SER A 1 69 ? -21.792 -6.431 3.175 1.00 65.50 69 SER A O 1
ATOM 523 N N . SER A 1 70 ? -23.722 -5.342 2.764 1.00 71.31 70 SER A N 1
ATOM 524 C CA . SER A 1 70 ? -23.130 -4.023 2.517 1.00 71.31 70 SER A CA 1
ATOM 525 C C . SER A 1 70 ? -23.244 -3.109 3.738 1.00 71.31 70 SER A C 1
ATOM 527 O O . SER A 1 70 ? -24.325 -3.002 4.327 1.00 71.31 70 SER A O 1
ATOM 529 N N . VAL A 1 71 ? -22.184 -2.375 4.074 1.00 74.81 71 VAL A N 1
ATOM 530 C CA . VAL A 1 71 ? -22.209 -1.356 5.134 1.00 74.81 71 VAL A CA 1
ATOM 531 C C . VAL A 1 71 ? -22.369 0.028 4.517 1.00 74.81 71 VAL A C 1
ATOM 533 O O . VAL A 1 71 ? -21.530 0.475 3.745 1.00 74.81 71 VAL A O 1
ATOM 536 N N . ALA A 1 72 ? -23.433 0.743 4.884 1.00 76.12 72 ALA A N 1
ATOM 537 C CA . ALA A 1 72 ? -23.580 2.149 4.516 1.00 76.12 72 ALA A CA 1
ATOM 538 C C . ALA A 1 72 ? -22.558 3.024 5.267 1.00 76.12 72 ALA A C 1
ATOM 540 O O . ALA A 1 72 ? -22.309 2.795 6.453 1.00 76.12 72 ALA A O 1
ATOM 541 N N . PHE A 1 73 ? -22.039 4.069 4.610 1.00 74.31 73 PHE A N 1
ATOM 542 C CA . PHE A 1 73 ? -21.047 5.007 5.165 1.00 74.31 73 PHE A CA 1
ATOM 543 C C . PHE A 1 73 ? -21.389 5.476 6.592 1.00 74.31 73 PHE A C 1
ATOM 545 O O . PHE A 1 73 ? -20.589 5.347 7.518 1.00 74.31 73 PHE A O 1
ATOM 552 N N . ASP A 1 74 ? -22.627 5.925 6.801 1.00 71.25 74 ASP A N 1
ATOM 553 C CA . ASP A 1 74 ? -23.112 6.411 8.095 1.00 71.25 74 ASP A CA 1
ATOM 554 C C . ASP A 1 74 ? -23.061 5.358 9.214 1.00 71.25 74 ASP A C 1
ATOM 556 O O . ASP A 1 74 ? -22.788 5.702 10.367 1.00 71.25 74 ASP A O 1
ATOM 560 N N . ASN A 1 75 ? -23.299 4.085 8.885 1.00 65.50 75 ASN A N 1
ATOM 561 C CA . ASN A 1 75 ? -23.276 2.977 9.844 1.00 65.50 75 ASN A CA 1
ATOM 562 C C . ASN A 1 75 ? -21.843 2.533 10.168 1.00 65.50 75 ASN A C 1
ATOM 564 O O . ASN A 1 75 ? -21.574 2.132 11.301 1.00 65.50 75 ASN A O 1
ATOM 568 N N . GLY A 1 76 ? -20.924 2.642 9.202 1.00 62.31 76 GLY A N 1
ATOM 569 C CA . GLY A 1 76 ? -19.495 2.416 9.427 1.00 62.31 76 GLY A CA 1
ATOM 570 C C . GLY A 1 76 ? -18.907 3.445 10.394 1.00 62.31 76 GLY A C 1
ATOM 571 O O . GLY A 1 76 ? -18.192 3.090 11.325 1.00 62.31 76 GLY A O 1
ATOM 572 N N . VAL A 1 77 ? -19.288 4.718 10.247 1.00 64.94 77 VAL A N 1
ATOM 573 C CA . VAL A 1 77 ? -18.734 5.823 11.045 1.00 64.94 77 VAL A CA 1
ATOM 574 C C . VAL A 1 77 ? -19.400 5.950 12.427 1.00 64.94 77 VAL A C 1
ATOM 576 O O . VAL A 1 77 ? -18.708 6.118 13.432 1.00 64.94 77 VAL A O 1
ATOM 579 N N . LYS A 1 78 ? -20.732 5.833 12.549 1.00 62.53 78 LYS A N 1
ATOM 580 C CA . LYS A 1 78 ? -21.456 6.099 13.816 1.00 62.53 78 LYS A CA 1
ATOM 581 C C . LYS A 1 78 ? -21.372 4.932 14.810 1.00 62.53 78 LYS A C 1
ATOM 583 O O . LYS A 1 78 ? -21.634 3.792 14.455 1.00 62.53 78 LYS A O 1
ATOM 588 N N . TYR A 1 79 ? -21.095 5.222 16.084 1.00 48.38 79 TYR A N 1
ATOM 589 C CA . TYR A 1 79 ? -20.824 4.267 17.184 1.00 48.38 79 TYR A CA 1
ATOM 590 C C . TYR A 1 79 ? -22.012 3.373 17.631 1.00 48.38 79 TYR A C 1
ATOM 592 O O . TYR A 1 79 ? -21.945 2.741 18.679 1.00 48.38 79 TYR A O 1
ATOM 600 N N . ARG A 1 80 ? -23.151 3.358 16.921 1.00 43.19 80 ARG A N 1
ATOM 601 C CA . ARG A 1 80 ? -24.432 2.912 17.513 1.00 43.19 80 ARG A CA 1
ATOM 602 C C . ARG A 1 80 ? -24.972 1.549 17.103 1.00 43.19 80 ARG A C 1
ATOM 604 O O . ARG A 1 80 ? -25.954 1.123 17.701 1.00 43.19 80 ARG A O 1
ATOM 611 N N . THR A 1 81 ? -24.355 0.842 16.167 1.00 38.41 81 THR A N 1
ATOM 612 C CA . THR A 1 81 ? -24.864 -0.470 15.745 1.00 38.41 81 THR A CA 1
ATOM 613 C C . THR A 1 81 ? -23.755 -1.510 15.770 1.00 38.41 81 THR A C 1
ATOM 615 O O . THR A 1 81 ? -22.817 -1.382 14.980 1.00 38.41 81 THR A O 1
ATOM 618 N N . PRO A 1 82 ? -23.836 -2.537 16.641 1.00 39.31 82 PRO A N 1
ATOM 619 C CA . PRO A 1 82 ? -23.011 -3.721 16.475 1.00 39.31 82 PRO A CA 1
ATOM 620 C C . PRO A 1 82 ? -23.381 -4.342 15.129 1.00 39.31 82 PRO A C 1
ATOM 622 O O . PRO A 1 82 ? -24.518 -4.767 14.919 1.00 39.31 82 PRO A O 1
ATOM 625 N N . VAL A 1 83 ? -22.438 -4.330 14.189 1.00 42.38 83 VAL A N 1
ATOM 626 C CA . VAL A 1 83 ? -22.582 -5.084 12.948 1.00 42.38 83 VAL A CA 1
ATOM 627 C C . VAL A 1 83 ? -22.457 -6.546 13.357 1.00 42.38 83 VAL A C 1
ATOM 629 O O . VAL A 1 83 ? -21.395 -6.991 13.783 1.00 42.38 83 VAL A O 1
ATOM 632 N N . SER A 1 84 ? -23.572 -7.273 13.341 1.00 35.78 84 SER A N 1
ATOM 633 C CA . SER A 1 84 ? -23.540 -8.718 13.529 1.00 35.78 84 SER A CA 1
ATOM 634 C C . SER A 1 84 ? -22.820 -9.303 12.318 1.00 35.78 84 SER A C 1
ATOM 636 O O . SER A 1 84 ? -23.336 -9.230 11.204 1.00 35.78 84 SER A O 1
ATOM 638 N N . PHE A 1 85 ? -21.613 -9.829 12.538 1.00 40.78 85 PHE A N 1
ATOM 639 C CA . PHE A 1 85 ? -20.898 -10.655 11.571 1.00 40.78 85 PHE A CA 1
ATOM 640 C C . PHE A 1 85 ? -21.690 -11.955 11.405 1.00 40.78 85 PHE A C 1
ATOM 642 O O . PHE A 1 85 ? -21.436 -12.951 12.082 1.00 40.78 85 PHE A O 1
ATOM 649 N N . LEU A 1 86 ? -22.741 -11.920 10.587 1.00 36.88 86 LEU A N 1
ATOM 650 C CA . LEU A 1 86 ? -23.436 -13.132 10.188 1.00 36.88 86 LEU A CA 1
ATOM 651 C C . LEU A 1 86 ? -22.433 -13.965 9.394 1.00 36.88 86 LEU A C 1
ATOM 653 O O . LEU A 1 86 ? -21.873 -13.483 8.414 1.00 36.88 86 LEU A O 1
ATOM 657 N N . ALA A 1 87 ? -22.179 -15.184 9.869 1.00 38.56 87 ALA A N 1
ATOM 658 C CA . ALA A 1 87 ? -21.358 -16.154 9.166 1.00 38.56 87 ALA A CA 1
ATOM 659 C C . ALA A 1 87 ? -21.870 -16.282 7.724 1.00 38.56 87 ALA A C 1
ATOM 661 O O . ALA A 1 87 ? -23.050 -16.583 7.517 1.00 38.56 87 ALA A O 1
ATOM 662 N N . ASP A 1 88 ? -20.995 -16.009 6.755 1.00 44.50 88 ASP A N 1
ATOM 663 C CA . ASP A 1 88 ? -21.326 -16.114 5.338 1.00 44.50 88 ASP A CA 1
ATOM 664 C C . ASP A 1 88 ? -21.807 -17.537 5.041 1.00 44.50 88 ASP A C 1
ATOM 666 O O . ASP A 1 88 ? -21.152 -18.525 5.385 1.00 44.50 88 ASP A O 1
ATOM 670 N N . GLN A 1 89 ? -22.968 -17.655 4.396 1.00 43.53 89 GLN A N 1
ATOM 671 C CA . GLN A 1 89 ? -23.319 -18.912 3.750 1.00 43.53 89 GLN A CA 1
ATOM 672 C C . GLN A 1 89 ? -22.562 -18.986 2.424 1.00 43.53 89 GLN A C 1
ATOM 674 O O . GLN A 1 89 ? -22.644 -18.041 1.636 1.00 43.53 89 GLN A O 1
ATOM 679 N N . PRO A 1 90 ? -21.863 -20.096 2.135 1.00 41.88 90 PRO A N 1
ATOM 680 C CA . PRO A 1 90 ? -21.124 -20.238 0.894 1.00 41.88 90 PRO A CA 1
ATOM 681 C C . PRO A 1 90 ? -22.111 -20.185 -0.276 1.00 41.88 90 PRO A C 1
ATOM 683 O O . PRO A 1 90 ? -22.910 -21.101 -0.485 1.00 41.88 90 PRO A O 1
ATOM 686 N N . ARG A 1 91 ? -22.080 -19.101 -1.058 1.00 47.06 91 ARG A N 1
ATOM 687 C CA . ARG A 1 91 ? -22.705 -19.105 -2.380 1.00 47.06 91 ARG A CA 1
ATOM 688 C C . ARG A 1 91 ? -21.905 -20.078 -3.236 1.00 47.06 91 ARG A C 1
ATOM 690 O O . ARG A 1 91 ? -20.722 -19.865 -3.460 1.00 47.06 91 ARG A O 1
ATOM 697 N N . ASN A 1 92 ? -22.561 -21.153 -3.675 1.00 45.47 92 ASN A N 1
ATOM 698 C CA . ASN A 1 92 ? -22.009 -22.171 -4.568 1.00 45.47 92 ASN A CA 1
ATOM 699 C C . ASN A 1 92 ? -21.300 -21.527 -5.771 1.00 45.47 92 ASN A C 1
ATOM 701 O O . ASN A 1 92 ? -21.936 -21.136 -6.748 1.00 45.47 92 ASN A O 1
ATOM 705 N N . GLY A 1 93 ? -19.980 -21.444 -5.685 1.00 47.78 93 GLY A N 1
ATOM 706 C CA . GLY A 1 93 ? -19.090 -20.948 -6.718 1.00 47.78 93 GLY A CA 1
ATOM 707 C C . GLY A 1 93 ? -17.660 -21.042 -6.207 1.00 47.78 93 GLY A C 1
ATOM 708 O O . GLY A 1 93 ? -17.400 -20.788 -5.036 1.00 47.78 93 GLY A O 1
ATOM 709 N N . SER A 1 94 ? -16.734 -21.446 -7.069 1.00 55.50 94 SER A N 1
ATOM 710 C CA . SER A 1 94 ? -15.291 -21.384 -6.834 1.00 55.50 94 SER A CA 1
ATOM 711 C C . SER A 1 94 ? -14.829 -19.920 -6.817 1.00 55.50 94 SER A C 1
ATOM 713 O O . SER A 1 94 ? -14.162 -19.473 -7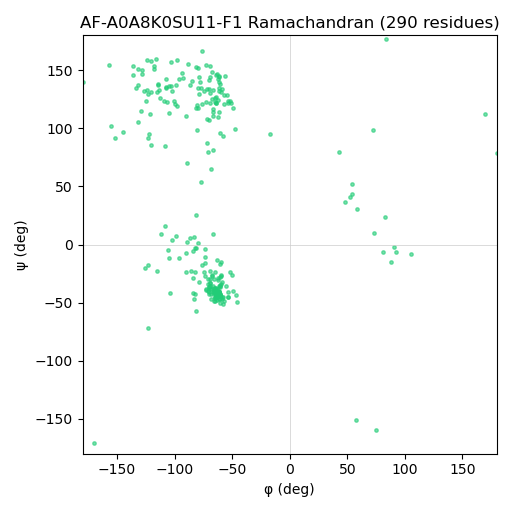.748 1.00 55.50 94 SER A O 1
ATOM 715 N N . ALA A 1 95 ? -15.292 -19.149 -5.837 1.00 64.06 95 ALA A N 1
ATOM 716 C CA . ALA A 1 95 ? -14.934 -17.750 -5.680 1.00 64.06 95 ALA A CA 1
ATOM 717 C C . ALA A 1 95 ? -13.502 -17.662 -5.146 1.00 64.06 95 ALA A C 1
ATOM 719 O O . ALA A 1 95 ? -13.129 -18.377 -4.212 1.00 64.06 95 ALA A O 1
ATOM 720 N N . GLU A 1 96 ? -12.693 -16.814 -5.773 1.00 80.38 96 GLU A N 1
ATOM 721 C CA . GLU A 1 96 ? -11.355 -16.505 -5.278 1.00 80.38 96 GLU A CA 1
ATOM 722 C C . GLU A 1 96 ? -11.474 -15.813 -3.903 1.00 80.38 96 GLU A C 1
ATOM 724 O O . GLU A 1 96 ? -12.429 -15.064 -3.664 1.00 80.38 96 GLU A O 1
ATOM 729 N N . PRO A 1 97 ? -10.530 -16.043 -2.977 1.00 84.50 97 PRO A N 1
ATOM 730 C CA . PRO A 1 97 ? -10.550 -15.375 -1.681 1.00 84.50 97 PRO A CA 1
ATOM 731 C C . PRO A 1 97 ? -10.466 -13.851 -1.859 1.00 84.50 97 PRO A C 1
ATOM 733 O O . PRO A 1 97 ? -9.679 -13.351 -2.667 1.00 84.50 97 PRO A O 1
ATOM 736 N N . PHE A 1 98 ? -11.259 -13.111 -1.081 1.00 88.69 98 PHE A N 1
ATOM 737 C CA . PHE A 1 98 ? -11.319 -11.641 -1.081 1.00 88.69 98 PHE A CA 1
ATOM 738 C C . PHE A 1 98 ? -11.681 -10.984 -2.430 1.00 88.69 98 PHE A C 1
ATOM 740 O O . PHE A 1 98 ? -11.257 -9.855 -2.703 1.00 88.69 98 PHE A O 1
ATOM 747 N N . GLU A 1 99 ? -12.477 -11.646 -3.277 1.00 87.88 99 GLU A N 1
ATOM 748 C CA . GLU A 1 99 ? -12.845 -11.160 -4.616 1.00 87.88 99 GLU A CA 1
ATOM 749 C C . GLU A 1 99 ? -13.441 -9.742 -4.593 1.00 87.88 99 GLU A C 1
ATOM 751 O O . GLU A 1 99 ? -13.014 -8.873 -5.358 1.00 87.88 99 GLU A O 1
ATOM 756 N N . ASP A 1 100 ? -14.365 -9.460 -3.670 1.00 87.06 100 ASP A N 1
ATOM 757 C CA . ASP A 1 100 ? -14.985 -8.134 -3.557 1.00 87.06 100 ASP A CA 1
ATOM 758 C C . ASP A 1 100 ? -14.001 -7.037 -3.134 1.00 87.06 100 ASP A C 1
ATOM 760 O O . ASP A 1 100 ? -14.064 -5.920 -3.654 1.00 87.06 100 ASP A O 1
ATOM 764 N N . ARG A 1 101 ? -13.058 -7.339 -2.231 1.00 90.62 101 ARG A N 1
ATOM 765 C CA . ARG A 1 101 ? -12.012 -6.382 -1.828 1.00 90.62 101 ARG A CA 1
ATOM 766 C C . ARG A 1 101 ? -11.101 -6.061 -2.996 1.00 90.62 101 ARG A C 1
ATOM 768 O O . ARG A 1 101 ? -10.829 -4.894 -3.255 1.00 90.62 101 ARG A O 1
ATOM 775 N N . ILE A 1 102 ? -10.668 -7.091 -3.717 1.00 90.56 102 ILE A N 1
ATOM 776 C CA . ILE A 1 102 ? -9.800 -6.947 -4.884 1.00 90.56 102 ILE A CA 1
ATOM 777 C C . ILE A 1 102 ? -10.514 -6.173 -5.997 1.00 90.56 102 ILE A C 1
ATOM 779 O O . ILE A 1 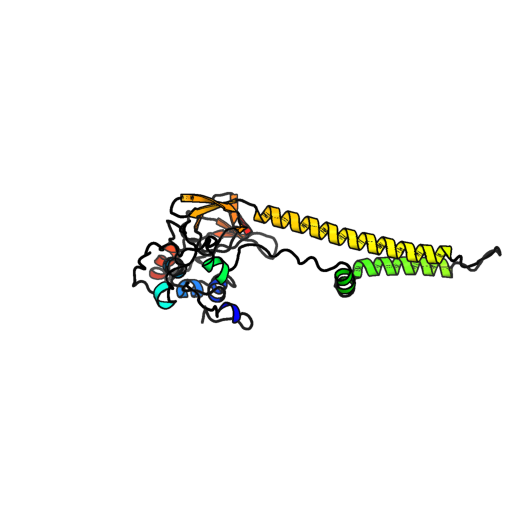102 ? -9.891 -5.350 -6.663 1.00 90.56 102 ILE A O 1
ATOM 783 N N . ARG A 1 103 ? -11.818 -6.390 -6.188 1.00 89.75 103 ARG A N 1
ATOM 784 C CA . ARG A 1 103 ? -12.626 -5.653 -7.167 1.00 89.75 103 ARG A CA 1
ATOM 785 C C . ARG A 1 103 ? -12.722 -4.162 -6.844 1.00 89.75 103 ARG A C 1
ATOM 787 O O . ARG A 1 103 ? -12.670 -3.351 -7.761 1.00 89.75 103 ARG A O 1
ATOM 794 N N . VAL A 1 104 ? -12.898 -3.809 -5.569 1.00 89.19 104 VAL A N 1
ATOM 795 C CA . VAL A 1 104 ? -13.097 -2.417 -5.129 1.00 89.19 104 VAL A CA 1
ATOM 796 C C . VAL A 1 104 ? -11.773 -1.670 -4.969 1.00 89.19 104 VAL A C 1
ATOM 798 O O . VAL A 1 104 ? -11.657 -0.542 -5.436 1.00 89.19 104 VAL A O 1
ATOM 801 N N . PHE A 1 105 ? -10.782 -2.276 -4.312 1.00 90.88 105 PHE A N 1
ATOM 802 C CA . PHE A 1 105 ? -9.526 -1.617 -3.932 1.00 90.88 105 PHE A CA 1
ATOM 803 C C . PHE A 1 105 ? -8.324 -2.013 -4.800 1.00 90.88 105 PHE A C 1
ATOM 805 O O . PHE A 1 105 ? -7.284 -1.363 -4.733 1.00 90.88 105 PHE A O 1
ATOM 812 N N . GLY A 1 106 ? -8.448 -3.053 -5.625 1.00 90.88 106 GLY A N 1
ATOM 813 C CA . GLY A 1 106 ? -7.348 -3.585 -6.426 1.00 90.88 106 GLY A CA 1
ATOM 814 C C . GLY A 1 106 ? -6.449 -4.566 -5.666 1.00 90.88 106 GLY A C 1
ATOM 815 O O . GLY A 1 106 ? -6.631 -4.841 -4.481 1.00 90.88 106 GLY A O 1
ATOM 816 N N . LYS A 1 107 ? -5.465 -5.126 -6.382 1.00 90.31 107 LYS A N 1
ATOM 817 C CA . LYS A 1 107 ? -4.408 -5.980 -5.809 1.00 90.31 107 LYS A CA 1
ATOM 818 C C . LYS A 1 107 ? -3.177 -5.143 -5.470 1.00 90.31 107 LYS A C 1
ATOM 820 O O . LYS A 1 107 ? -2.835 -4.237 -6.229 1.00 90.31 107 LYS A O 1
ATOM 825 N N . ASN A 1 108 ? -2.439 -5.521 -4.424 1.00 90.44 108 ASN A N 1
ATOM 826 C CA . ASN A 1 108 ? -1.167 -4.891 -4.063 1.00 90.44 108 ASN A CA 1
ATOM 827 C C . ASN A 1 108 ? -0.006 -5.353 -4.968 1.00 90.44 108 ASN A C 1
ATOM 829 O O . ASN A 1 108 ? 1.006 -5.886 -4.522 1.00 90.44 108 ASN A O 1
ATOM 833 N N . THR A 1 109 ? -0.166 -5.226 -6.284 1.00 86.12 109 THR A N 1
ATOM 834 C CA . THR A 1 109 ? 0.849 -5.616 -7.266 1.00 86.12 109 THR A CA 1
ATOM 835 C C . THR A 1 109 ? 1.161 -4.435 -8.163 1.00 86.12 109 THR A C 1
ATOM 837 O O . THR A 1 109 ? 0.283 -3.894 -8.831 1.00 86.12 109 THR A O 1
ATOM 840 N N . ILE A 1 110 ? 2.437 -4.060 -8.215 1.00 80.44 110 ILE A N 1
ATOM 841 C CA . I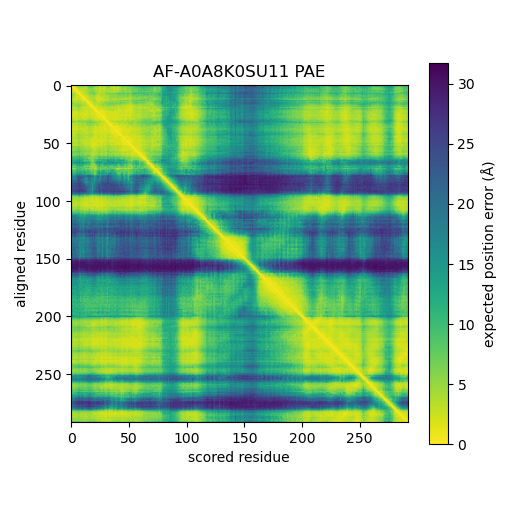LE A 1 110 ? 2.921 -3.045 -9.152 1.00 80.44 110 ILE A CA 1
ATOM 842 C C . ILE A 1 110 ? 2.709 -3.602 -10.564 1.00 80.44 110 ILE A C 1
ATOM 844 O O . ILE A 1 110 ? 3.227 -4.688 -10.857 1.00 80.44 110 ILE A O 1
ATOM 848 N N . PRO A 1 111 ? 1.952 -2.907 -11.433 1.00 77.81 111 PRO A N 1
ATOM 849 C CA . PRO A 1 111 ? 1.656 -3.405 -12.763 1.00 77.81 111 PRO A CA 1
ATOM 850 C C . PRO A 1 111 ? 2.966 -3.628 -13.529 1.00 77.81 111 PRO A C 1
ATOM 852 O O . PRO A 1 111 ? 3.842 -2.756 -13.516 1.00 77.81 111 PRO A O 1
ATOM 855 N N . PRO A 1 112 ? 3.132 -4.779 -14.204 1.00 71.00 112 PRO A N 1
ATOM 856 C CA . PRO A 1 112 ? 4.317 -5.001 -15.011 1.00 71.00 112 PRO A CA 1
ATOM 857 C C . PRO A 1 112 ? 4.366 -3.945 -16.116 1.00 71.00 112 PRO A C 1
ATOM 859 O O . PRO A 1 112 ? 3.343 -3.617 -16.724 1.00 71.00 112 PRO A O 1
ATOM 862 N N . MET A 1 113 ? 5.562 -3.427 -16.403 1.00 60.44 113 MET A N 1
ATOM 863 C CA . MET A 1 113 ? 5.757 -2.576 -17.576 1.00 60.44 113 MET A CA 1
ATOM 864 C C . MET A 1 113 ? 5.252 -3.329 -18.810 1.00 60.44 113 MET A C 1
ATOM 866 O O . MET A 1 113 ? 5.714 -4.437 -19.095 1.00 60.44 113 MET A O 1
ATOM 870 N N . ARG A 1 114 ? 4.283 -2.748 -19.532 1.00 58.91 114 ARG A N 1
ATOM 871 C CA . ARG A 1 114 ? 3.794 -3.329 -20.7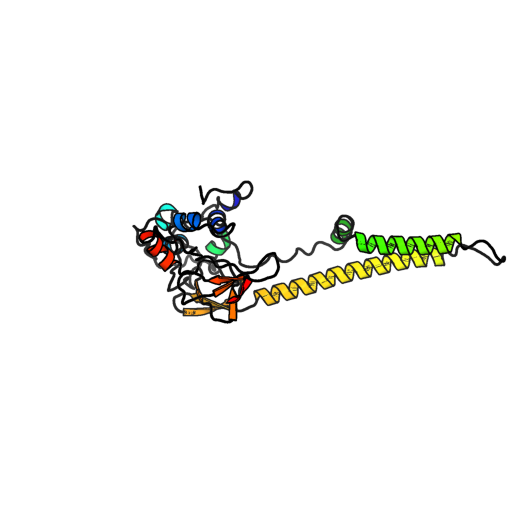87 1.00 58.91 114 ARG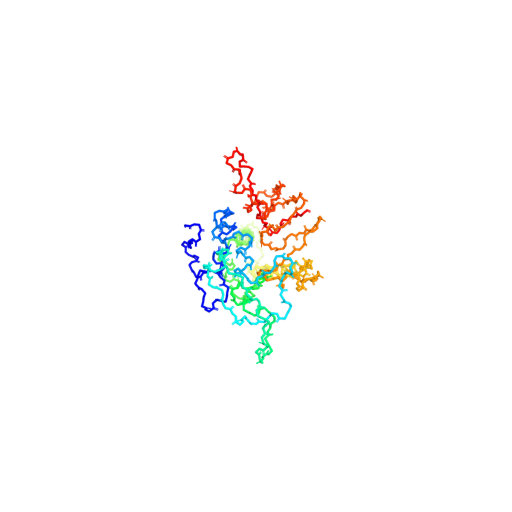 A CA 1
ATOM 872 C C . ARG A 1 114 ? 4.982 -3.476 -21.734 1.00 58.91 114 ARG A C 1
ATOM 874 O O . ARG A 1 114 ? 5.645 -2.492 -22.058 1.00 58.91 114 ARG A O 1
ATOM 881 N N . ALA A 1 115 ? 5.256 -4.706 -22.162 1.00 57.44 115 ALA A N 1
ATOM 882 C CA . ALA A 1 115 ? 6.241 -4.977 -23.197 1.00 57.44 115 ALA A CA 1
ATOM 883 C C . ALA A 1 115 ? 5.666 -4.505 -24.538 1.00 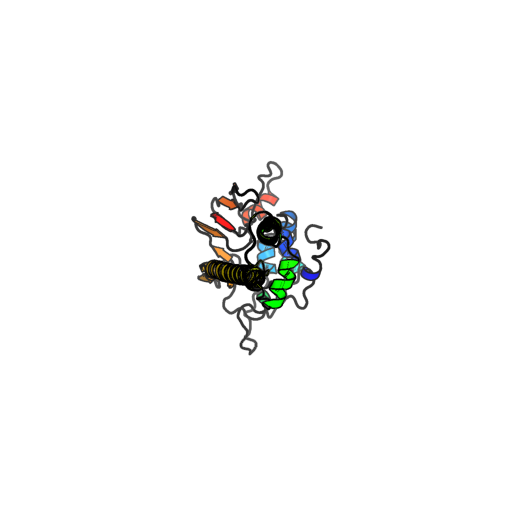57.44 115 ALA A C 1
ATOM 885 O O . ALA A 1 115 ? 4.985 -5.245 -25.242 1.00 57.44 115 ALA A O 1
ATOM 886 N N . GLU A 1 116 ? 5.877 -3.235 -24.852 1.00 59.94 116 GLU A N 1
ATOM 887 C CA . GLU A 1 116 ? 5.524 -2.671 -26.149 1.00 59.94 116 GLU A CA 1
ATOM 888 C C . GLU A 1 116 ? 6.340 -3.351 -27.268 1.00 59.94 116 GLU A C 1
ATOM 890 O O . GLU A 1 116 ? 7.493 -3.747 -27.046 1.00 59.94 116 GLU A O 1
ATOM 895 N N . PRO A 1 117 ? 5.769 -3.522 -28.477 1.00 66.81 117 PRO A N 1
ATOM 896 C CA . PRO A 1 117 ? 6.454 -4.194 -29.571 1.00 66.81 117 PRO A CA 1
ATOM 897 C C . PRO A 1 117 ? 7.724 -3.428 -29.961 1.00 66.81 117 PRO A C 1
ATOM 899 O O . PRO A 1 117 ? 7.739 -2.197 -29.999 1.00 66.81 117 PRO A O 1
ATOM 902 N N . LEU A 1 118 ? 8.787 -4.168 -30.299 1.00 59.28 118 LEU A N 1
ATOM 903 C CA . LEU A 1 118 ? 10.139 -3.637 -30.537 1.00 59.28 118 LEU A CA 1
ATOM 9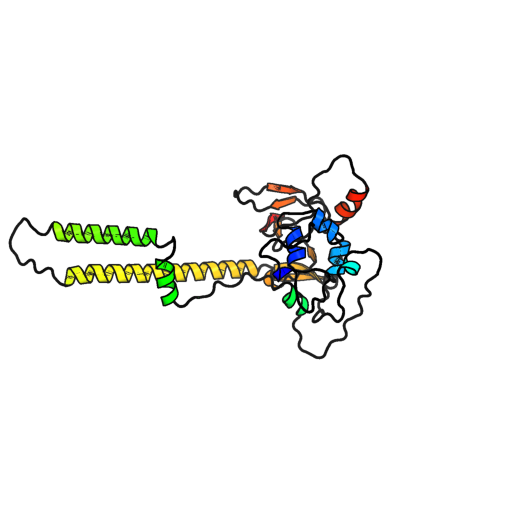04 C C . LEU A 1 118 ? 10.162 -2.426 -31.490 1.00 59.28 118 LEU A C 1
ATOM 906 O O . LEU A 1 118 ? 10.854 -1.447 -31.227 1.00 59.28 118 LEU A O 1
ATOM 910 N N . LEU A 1 119 ? 9.359 -2.445 -32.558 1.00 58.69 119 LEU A N 1
ATOM 911 C CA . LEU A 1 119 ? 9.289 -1.346 -33.531 1.00 58.69 119 LEU A CA 1
ATOM 912 C C . LEU A 1 119 ? 8.636 -0.077 -32.965 1.00 58.69 119 LEU A C 1
ATOM 914 O O . LEU A 1 119 ? 9.085 1.031 -33.260 1.00 58.69 119 LEU A O 1
ATOM 918 N N . ARG A 1 120 ? 7.615 -0.224 -32.113 1.00 63.44 120 ARG A N 1
ATOM 919 C CA . ARG A 1 120 ? 6.992 0.913 -31.425 1.00 63.44 120 ARG A CA 1
ATOM 920 C C . ARG A 1 120 ? 7.959 1.518 -30.414 1.00 63.44 120 ARG A C 1
ATOM 922 O O . ARG A 1 120 ? 8.050 2.740 -30.341 1.00 63.44 120 ARG A O 1
ATOM 929 N N . ASN A 1 121 ? 8.738 0.687 -29.717 1.00 60.31 121 ASN A N 1
ATOM 930 C CA . ASN A 1 121 ? 9.790 1.165 -28.822 1.00 60.31 121 ASN A CA 1
ATOM 931 C C . ASN A 1 121 ? 10.811 2.024 -29.562 1.00 60.31 121 ASN A C 1
ATOM 933 O O . ASN A 1 121 ? 11.112 3.110 -29.091 1.00 60.31 121 ASN A O 1
ATOM 937 N N . HIS A 1 122 ? 11.279 1.617 -30.743 1.00 59.00 122 HIS A N 1
ATOM 938 C CA . HIS A 1 122 ? 12.238 2.418 -31.509 1.00 59.00 122 HIS A CA 1
ATOM 939 C C . HIS A 1 122 ? 11.700 3.802 -31.919 1.00 59.00 122 HIS A C 1
ATOM 941 O O . HIS A 1 122 ? 12.420 4.793 -31.796 1.00 59.00 122 HIS A O 1
ATOM 947 N N . PHE A 1 123 ? 10.435 3.898 -32.340 1.00 56.03 123 PHE A N 1
ATOM 948 C CA . PHE A 1 123 ? 9.817 5.177 -32.720 1.00 56.03 123 PHE A CA 1
ATOM 949 C C . PHE A 1 123 ? 9.512 6.082 -31.510 1.00 56.03 123 PHE A C 1
ATOM 951 O O . PHE A 1 123 ? 9.742 7.292 -31.544 1.00 56.03 123 PHE A O 1
ATOM 958 N N . VAL A 1 124 ? 9.046 5.497 -30.401 1.00 55.25 124 VAL A N 1
ATOM 959 C CA . VAL A 1 124 ? 8.787 6.227 -29.148 1.00 55.25 124 VAL A CA 1
ATOM 960 C C . VAL A 1 124 ? 10.097 6.680 -28.490 1.00 55.25 124 VAL A C 1
ATOM 962 O O . VAL A 1 124 ? 10.161 7.796 -27.980 1.00 55.25 124 VAL A O 1
ATOM 965 N N . LEU A 1 125 ? 11.168 5.880 -28.566 1.00 52.72 125 LEU A N 1
ATOM 966 C CA . LEU A 1 125 ? 12.502 6.260 -28.086 1.00 52.72 125 LEU A CA 1
ATOM 967 C C . LEU A 1 125 ? 13.090 7.447 -28.853 1.00 52.72 125 LEU A C 1
ATOM 969 O O . LEU A 1 125 ? 13.697 8.308 -28.223 1.00 52.72 125 LEU A O 1
ATOM 973 N N . PHE A 1 126 ? 12.883 7.527 -30.173 1.00 52.81 126 PHE A N 1
ATOM 974 C CA . PHE A 1 126 ? 13.293 8.691 -30.971 1.00 52.81 126 PHE A CA 1
ATOM 975 C C . PHE A 1 126 ? 12.608 9.987 -30.505 1.00 52.81 126 PHE A C 1
ATOM 977 O O . PHE A 1 126 ? 13.170 11.071 -30.612 1.00 52.81 126 PHE A O 1
ATOM 984 N N . SER A 1 127 ? 11.411 9.863 -29.930 1.00 55.09 127 SER A N 1
ATOM 985 C CA . SER A 1 127 ? 10.607 10.986 -29.441 1.00 55.09 127 SER A CA 1
ATOM 986 C C . SER A 1 127 ? 10.883 11.337 -27.966 1.00 55.09 127 SER A C 1
ATOM 988 O O . SER A 1 127 ? 10.354 12.323 -27.456 1.00 55.09 127 SER A O 1
ATOM 990 N N . GLY A 1 128 ? 11.679 10.528 -27.256 1.00 59.66 128 GLY A N 1
ATOM 991 C CA . GLY A 1 128 ? 11.905 10.635 -25.814 1.00 59.66 128 GLY A CA 1
ATOM 992 C C . GLY A 1 128 ? 13.193 11.369 -25.419 1.00 59.66 128 GLY A C 1
ATOM 993 O O . GLY A 1 128 ? 14.180 11.411 -26.149 1.00 59.66 128 GLY A O 1
ATOM 994 N N . ARG A 1 129 ? 13.229 11.879 -24.180 1.00 54.47 129 ARG A N 1
ATOM 995 C CA . ARG A 1 129 ? 14.382 12.580 -23.570 1.00 54.47 129 ARG A CA 1
ATOM 996 C C . ARG A 1 129 ? 15.663 11.721 -23.478 1.00 54.47 129 ARG A C 1
ATOM 998 O O . ARG A 1 129 ? 16.737 12.269 -23.274 1.00 54.47 129 ARG A O 1
ATOM 1005 N N . LEU A 1 130 ? 15.590 10.396 -23.642 1.00 58.22 130 LEU A N 1
ATOM 1006 C CA . LEU A 1 130 ? 16.766 9.510 -23.671 1.00 58.22 130 LEU A CA 1
ATOM 1007 C C . LEU A 1 130 ? 17.466 9.439 -25.041 1.00 58.22 130 LEU A C 1
ATOM 1009 O O . LEU A 1 130 ? 18.500 8.787 -25.149 1.00 58.22 130 LEU A O 1
ATOM 1013 N N . TRP A 1 131 ? 16.952 10.101 -26.082 1.00 63.22 131 TRP A N 1
ATOM 1014 C CA . TRP A 1 131 ? 17.594 10.110 -27.400 1.00 63.22 131 TRP A CA 1
ATOM 1015 C C . TRP A 1 131 ? 18.895 10.932 -27.430 1.00 63.22 131 TRP A C 1
ATOM 1017 O O . TRP A 1 131 ? 19.828 10.584 -28.158 1.00 63.22 131 TRP A O 1
ATOM 1027 N N . PHE A 1 132 ? 19.003 11.974 -26.594 1.00 64.50 132 PHE A N 1
ATOM 1028 C CA . PHE A 1 132 ? 20.118 12.931 -26.635 1.00 64.50 132 PHE A CA 1
ATOM 1029 C C . PHE A 1 132 ? 21.521 12.294 -26.561 1.00 64.50 132 PHE A C 1
ATOM 1031 O O . PHE A 1 132 ? 22.353 12.656 -27.391 1.00 64.50 132 PHE A O 1
ATOM 1038 N N . PRO A 1 133 ? 21.820 11.318 -25.678 1.00 66.94 133 PRO A N 1
ATOM 1039 C CA . PRO A 1 133 ? 23.144 10.692 -25.629 1.00 66.94 133 PRO A CA 1
ATOM 1040 C C . PRO A 1 133 ? 23.486 9.914 -26.907 1.00 66.94 133 PRO A C 1
ATOM 1042 O O . PRO A 1 133 ? 24.603 10.010 -27.410 1.00 66.94 133 PRO A O 1
ATOM 1045 N N . SER A 1 134 ? 22.519 9.182 -27.474 1.00 67.62 134 SER A N 1
ATOM 1046 C CA . SER A 1 134 ? 22.717 8.428 -28.721 1.00 67.62 134 SER A CA 1
ATOM 1047 C C . SER A 1 134 ? 22.878 9.341 -29.940 1.00 67.62 134 SER A C 1
ATOM 1049 O O . SER A 1 134 ? 23.705 9.071 -30.811 1.00 67.62 134 SER A O 1
ATOM 1051 N N . ALA A 1 135 ? 22.156 10.465 -29.962 1.00 72.56 135 ALA A N 1
ATOM 1052 C CA . ALA A 1 135 ? 22.284 11.489 -30.989 1.00 72.56 135 ALA A CA 1
ATOM 1053 C C . ALA A 1 135 ? 23.660 12.162 -30.954 1.00 72.56 135 ALA A C 1
ATOM 1055 O O . ALA A 1 135 ? 24.261 12.359 -32.004 1.00 72.56 135 ALA A O 1
ATOM 1056 N N . ILE A 1 136 ? 24.195 12.458 -29.763 1.00 74.00 136 ILE A N 1
ATOM 1057 C CA . ILE A 1 136 ? 25.537 13.041 -29.607 1.00 74.00 136 ILE A CA 1
ATOM 1058 C C . ILE A 1 136 ? 26.600 12.102 -30.183 1.00 74.00 136 ILE A C 1
ATOM 1060 O O . ILE A 1 136 ? 27.435 12.542 -30.968 1.00 74.00 136 ILE A O 1
ATOM 1064 N N . VAL A 1 137 ? 26.542 10.806 -29.863 1.00 72.75 137 VAL A N 1
ATOM 1065 C CA . VAL A 1 137 ? 27.479 9.813 -30.419 1.00 72.75 137 VAL A CA 1
ATOM 1066 C C . VAL A 1 137 ? 27.357 9.729 -31.944 1.00 72.75 137 VAL A C 1
ATOM 1068 O O . VAL A 1 137 ? 28.375 9.713 -32.633 1.00 72.75 137 VAL A O 1
ATOM 1071 N N . ALA A 1 138 ? 26.135 9.743 -32.485 1.00 71.94 138 ALA A N 1
ATOM 1072 C CA . ALA A 1 138 ? 25.906 9.737 -33.929 1.00 71.94 138 ALA A CA 1
ATOM 1073 C C . ALA A 1 138 ? 26.429 11.010 -34.620 1.00 71.94 138 ALA A C 1
ATOM 1075 O O . ALA A 1 138 ? 27.022 10.919 -35.691 1.00 71.94 138 ALA A O 1
ATOM 1076 N N . ILE A 1 139 ? 26.265 12.185 -34.002 1.00 78.62 139 ILE A N 1
ATOM 1077 C CA . ILE A 1 139 ? 26.787 13.464 -34.508 1.00 78.62 139 ILE A CA 1
ATOM 1078 C C . ILE A 1 139 ? 28.317 13.467 -34.492 1.00 78.62 139 ILE A C 1
ATOM 1080 O O . ILE A 1 139 ? 28.928 13.904 -35.462 1.00 78.62 139 ILE A O 1
ATOM 1084 N N . VAL A 1 140 ? 28.947 12.954 -33.431 1.00 78.44 140 VAL A N 1
ATOM 1085 C CA . VAL A 1 140 ? 30.412 12.832 -33.350 1.00 78.44 140 VAL A CA 1
ATOM 1086 C C . VAL A 1 140 ? 30.930 11.868 -34.417 1.00 78.44 140 VAL A C 1
ATOM 1088 O O . VAL A 1 140 ? 31.873 12.204 -35.128 1.00 78.44 140 VAL A O 1
ATOM 1091 N N . ALA A 1 141 ? 30.287 10.710 -34.595 1.00 72.50 141 ALA A N 1
ATOM 1092 C CA . ALA A 1 141 ? 30.642 9.754 -35.642 1.00 72.50 141 ALA A CA 1
ATOM 1093 C C . ALA A 1 141 ? 30.478 10.352 -37.051 1.00 72.50 141 ALA A C 1
ATOM 1095 O O . ALA A 1 141 ? 31.357 10.188 -37.895 1.00 72.50 141 ALA A O 1
ATOM 1096 N N . LEU A 1 142 ? 29.394 11.099 -37.290 1.00 76.06 142 LEU A N 1
ATOM 1097 C CA . LEU A 1 142 ? 29.177 11.827 -38.538 1.00 76.06 142 LEU A CA 1
ATOM 1098 C C . LEU A 1 142 ? 30.239 12.913 -38.746 1.00 76.06 142 LEU A C 1
ATOM 1100 O O . LEU A 1 142 ? 30.754 13.049 -39.848 1.00 76.06 142 LEU A O 1
ATOM 1104 N N . GLY A 1 143 ? 30.601 13.657 -37.699 1.00 75.81 143 GLY A N 1
ATOM 1105 C CA . GLY A 1 143 ? 31.650 14.673 -37.746 1.00 75.81 143 GLY A CA 1
ATOM 1106 C C . GLY A 1 143 ? 33.013 14.085 -38.105 1.00 75.81 143 GLY A C 1
ATOM 1107 O O . GLY A 1 143 ? 33.694 14.627 -38.967 1.00 75.81 143 GLY A O 1
ATOM 1108 N N . LEU A 1 144 ? 33.376 12.939 -37.518 1.00 73.12 144 LEU A N 1
ATOM 1109 C CA . LEU A 1 144 ? 34.597 12.204 -37.864 1.00 73.12 144 LEU A CA 1
ATOM 1110 C C . LEU A 1 144 ? 34.559 11.663 -39.300 1.00 73.12 144 LEU A C 1
ATOM 1112 O O . LEU A 1 144 ? 35.560 11.733 -40.006 1.00 73.12 144 LEU A O 1
ATOM 1116 N N . ALA A 1 145 ? 33.406 11.167 -39.756 1.00 69.06 145 ALA A N 1
ATOM 1117 C CA . ALA A 1 145 ? 33.228 10.714 -41.133 1.00 69.06 145 ALA A CA 1
ATOM 1118 C C . ALA A 1 145 ? 33.344 11.865 -42.148 1.00 69.06 145 ALA A C 1
ATOM 1120 O O . ALA A 1 145 ? 33.966 11.708 -43.196 1.00 69.06 145 ALA A O 1
ATOM 1121 N N . VAL A 1 146 ? 32.774 13.031 -41.834 1.00 74.00 146 VAL A N 1
ATOM 1122 C CA . VAL A 1 146 ? 32.871 14.240 -42.663 1.00 74.00 146 VAL A CA 1
ATOM 1123 C C . VAL A 1 146 ? 34.297 14.788 -42.658 1.00 74.00 146 VAL A C 1
ATOM 1125 O O . VAL A 1 146 ? 34.803 15.138 -43.716 1.00 74.00 146 VAL A O 1
ATOM 1128 N N . ASP A 1 147 ? 34.976 14.822 -41.510 1.00 70.31 147 ASP A N 1
ATOM 1129 C CA . ASP A 1 147 ? 36.385 15.223 -41.411 1.00 70.31 147 ASP A CA 1
ATOM 1130 C C . ASP A 1 147 ? 37.294 14.303 -42.246 1.00 70.31 147 ASP A C 1
ATOM 1132 O O . ASP A 1 147 ? 38.119 14.791 -43.018 1.00 70.31 147 ASP A O 1
ATOM 1136 N N . ALA A 1 148 ? 37.080 12.985 -42.191 1.00 66.50 148 ALA A N 1
ATOM 1137 C CA . ALA A 1 148 ? 37.786 12.020 -43.033 1.00 66.50 148 ALA A CA 1
ATOM 1138 C C . ALA A 1 148 ? 37.511 12.229 -44.535 1.00 66.50 148 ALA A C 1
ATOM 1140 O O . ALA A 1 148 ? 38.441 12.152 -45.338 1.00 66.50 148 ALA A O 1
ATOM 1141 N N .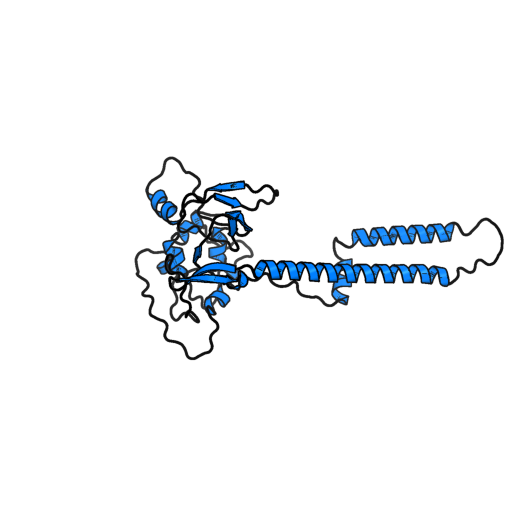 TYR A 1 149 ? 36.262 12.544 -44.903 1.00 67.25 149 TYR A N 1
ATOM 1142 C CA . TYR A 1 149 ? 35.848 12.849 -46.278 1.00 67.25 149 TYR A CA 1
ATOM 1143 C C . TYR A 1 149 ? 36.399 14.188 -46.801 1.00 67.25 149 TYR A C 1
ATOM 1145 O O . TYR A 1 149 ? 36.667 14.335 -47.988 1.00 67.25 149 TYR A O 1
ATOM 1153 N N . LEU A 1 150 ? 36.567 15.189 -45.934 1.00 69.00 150 LEU A N 1
ATOM 1154 C CA . LEU A 1 150 ? 37.082 16.505 -46.325 1.00 69.00 150 LEU A CA 1
ATOM 1155 C C . LEU A 1 150 ? 38.615 16.552 -46.365 1.00 69.00 150 LEU A C 1
ATOM 1157 O O . LEU A 1 150 ? 39.178 17.300 -47.159 1.00 69.00 150 LEU A O 1
ATOM 1161 N N . ARG A 1 151 ? 39.312 15.746 -45.550 1.00 66.00 151 ARG A N 1
ATOM 1162 C CA . ARG A 1 151 ? 40.784 15.619 -45.590 1.00 66.00 151 ARG A CA 1
ATOM 1163 C C . ARG A 1 151 ? 41.298 14.828 -46.794 1.00 66.00 151 ARG A C 1
ATOM 1165 O O . ARG A 1 151 ? 42.509 14.724 -46.971 1.00 66.00 151 ARG A O 1
ATOM 1172 N N . THR A 1 152 ? 40.410 14.283 -47.622 1.00 59.97 152 THR A N 1
ATOM 1173 C CA . THR A 1 152 ? 40.765 13.440 -48.767 1.00 59.97 152 THR A CA 1
ATOM 1174 C C . THR A 1 152 ? 41.182 14.207 -50.025 1.00 59.97 152 THR A C 1
ATOM 1176 O O . THR A 1 152 ? 41.100 13.653 -51.114 1.00 59.97 152 THR A O 1
ATOM 1179 N N . ASP A 1 153 ? 41.687 15.440 -49.913 1.00 50.38 153 ASP A N 1
ATOM 1180 C CA . ASP A 1 153 ? 42.384 16.072 -51.038 1.00 50.38 153 ASP A CA 1
ATOM 1181 C C . ASP A 1 153 ? 43.450 17.088 -50.594 1.00 50.38 153 ASP A C 1
ATOM 1183 O O . ASP A 1 153 ? 43.175 18.260 -50.353 1.00 50.38 153 ASP A O 1
ATOM 1187 N N . HIS A 1 154 ? 44.687 16.597 -50.449 1.00 50.72 154 HIS A N 1
ATOM 1188 C CA . HIS A 1 154 ? 45.920 17.220 -50.958 1.00 50.72 154 HIS A CA 1
ATOM 1189 C C . HIS A 1 154 ? 47.136 16.349 -50.584 1.00 50.72 154 HIS A C 1
ATOM 1191 O O . HIS A 1 154 ? 47.848 16.645 -49.631 1.00 50.72 154 HIS A O 1
ATOM 1197 N N . SER A 1 155 ? 47.377 15.258 -51.326 1.00 50.28 155 SER A N 1
ATOM 1198 C CA . SER A 1 155 ? 48.723 14.741 -51.661 1.00 50.28 155 SER A CA 1
ATOM 1199 C C . SER A 1 155 ? 48.634 13.345 -52.296 1.00 50.28 155 SER A C 1
ATOM 1201 O O . SER A 1 155 ? 48.336 12.359 -51.630 1.00 50.28 155 SER A O 1
ATOM 1203 N N . ASN A 1 156 ? 48.992 13.289 -53.580 1.00 41.94 156 ASN A N 1
ATOM 1204 C CA . ASN A 1 156 ? 49.283 12.114 -54.405 1.00 41.94 156 ASN A CA 1
ATOM 1205 C C . ASN A 1 156 ? 48.125 11.205 -54.858 1.00 41.94 156 ASN A C 1
ATOM 1207 O O . ASN A 1 156 ? 47.735 10.229 -54.227 1.00 41.94 156 ASN A O 1
ATOM 1211 N N . SER A 1 157 ? 47.733 11.468 -56.104 1.00 48.59 157 SER A N 1
ATOM 1212 C CA . SER A 1 157 ? 47.297 10.527 -57.137 1.00 48.59 157 SER A CA 1
ATOM 1213 C C . SER A 1 157 ? 47.666 9.051 -56.903 1.00 48.59 157 SER A C 1
ATOM 1215 O O . SER A 1 157 ? 48.723 8.585 -57.328 1.00 48.59 157 SER A O 1
ATOM 1217 N N . ARG A 1 158 ? 46.723 8.308 -56.317 1.00 42.47 158 ARG A N 1
ATOM 1218 C CA . ARG A 1 158 ? 46.356 6.922 -56.651 1.00 42.47 158 ARG A CA 1
ATOM 1219 C C . ARG A 1 158 ? 44.905 6.700 -56.204 1.00 42.47 158 ARG A C 1
ATOM 1221 O O . ARG A 1 158 ? 44.633 6.555 -55.023 1.00 42.47 158 ARG A O 1
ATOM 1228 N N . THR A 1 159 ? 44.001 6.737 -57.186 1.00 40.72 159 THR A N 1
ATOM 1229 C CA . THR A 1 159 ? 42.628 6.190 -57.162 1.00 40.72 159 THR A CA 1
ATOM 1230 C C . THR A 1 159 ? 41.821 6.437 -55.888 1.00 40.72 159 THR A C 1
ATOM 1232 O O . THR A 1 159 ? 41.623 5.536 -55.076 1.00 40.72 159 THR A O 1
ATOM 1235 N N . LEU A 1 160 ? 41.271 7.644 -55.781 1.00 46.53 160 LEU A N 1
ATOM 1236 C CA . LEU A 1 160 ? 40.191 7.941 -54.854 1.00 46.53 160 LEU A CA 1
ATOM 1237 C C . LEU A 1 160 ? 38.840 7.677 -55.535 1.00 46.53 160 LEU A C 1
ATOM 1239 O O . LEU A 1 160 ? 38.085 8.590 -55.861 1.00 46.53 160 LEU A O 1
ATOM 1243 N N . SER A 1 161 ? 38.525 6.405 -55.780 1.00 41.88 161 SER A N 1
ATOM 1244 C CA . SER A 1 161 ? 37.120 6.022 -55.694 1.00 41.88 161 SER A CA 1
ATOM 1245 C C . SER A 1 161 ? 36.752 6.207 -54.234 1.00 41.88 161 SER A C 1
ATOM 1247 O O . SER A 1 161 ? 37.402 5.622 -53.370 1.00 41.88 161 SER A O 1
ATOM 1249 N N . VAL A 1 162 ? 35.735 7.022 -53.947 1.00 49.97 162 VAL A N 1
ATOM 1250 C CA . VAL A 1 162 ? 35.013 6.893 -52.680 1.00 49.97 162 VAL A CA 1
ATOM 1251 C C . VAL A 1 162 ? 34.498 5.461 -52.698 1.00 49.97 162 VAL A C 1
ATOM 1253 O O . VAL A 1 162 ? 33.507 5.165 -53.370 1.00 49.97 162 VAL A O 1
ATOM 1256 N N . HIS A 1 163 ? 35.268 4.543 -52.116 1.00 55.75 163 HIS A N 1
ATOM 1257 C CA . HIS A 1 163 ? 34.938 3.138 -52.155 1.00 55.75 163 HIS A CA 1
ATOM 1258 C C . HIS A 1 163 ? 33.598 3.025 -51.437 1.00 55.75 163 HIS A C 1
ATOM 1260 O O . HIS A 1 163 ? 33.373 3.628 -50.385 1.00 55.75 163 HIS A O 1
ATOM 1266 N N . TRP A 1 164 ? 32.659 2.306 -52.045 1.00 59.66 164 TRP A N 1
ATOM 1267 C CA . TRP A 1 164 ? 31.385 1.979 -51.408 1.00 59.66 164 TRP A CA 1
ATOM 1268 C C . TRP A 1 164 ? 31.617 1.382 -50.004 1.00 59.66 164 TRP A C 1
ATOM 1270 O O . TRP A 1 164 ? 30.796 1.595 -49.114 1.00 59.66 164 TRP A O 1
ATOM 1280 N N . ASP A 1 165 ? 32.788 0.772 -49.798 1.00 61.53 165 ASP A N 1
ATOM 1281 C CA . ASP A 1 165 ? 33.362 0.309 -48.535 1.00 61.53 165 ASP A CA 1
ATOM 1282 C C . ASP A 1 165 ? 33.288 1.341 -47.387 1.00 61.53 165 ASP A C 1
ATOM 1284 O O . ASP A 1 165 ? 32.868 0.991 -46.280 1.00 61.53 165 ASP A O 1
ATOM 1288 N N . ASP A 1 166 ? 33.579 2.626 -47.623 1.00 62.53 166 ASP A N 1
ATOM 1289 C CA . ASP A 1 166 ? 33.572 3.649 -46.559 1.00 62.53 166 ASP A CA 1
ATOM 1290 C C . ASP A 1 166 ? 32.143 4.003 -46.112 1.00 62.53 166 ASP A C 1
ATOM 1292 O O . ASP A 1 166 ? 31.852 4.154 -44.922 1.00 62.53 166 ASP A O 1
ATOM 1296 N N . LYS A 1 167 ? 31.200 4.064 -47.062 1.00 65.88 167 LYS A N 1
ATOM 1297 C CA . LYS A 1 167 ? 29.775 4.314 -46.772 1.00 65.88 167 LYS A CA 1
ATOM 1298 C C . LYS A 1 167 ? 29.131 3.115 -46.083 1.00 65.88 167 LYS A C 1
ATOM 1300 O O . LYS A 1 167 ? 28.347 3.288 -45.148 1.00 65.88 167 LYS A O 1
ATOM 1305 N N . VAL A 1 168 ? 29.487 1.906 -46.518 1.00 75.25 168 VAL A N 1
ATOM 1306 C CA . VAL A 1 168 ? 29.045 0.656 -45.891 1.00 75.25 168 VAL A CA 1
ATOM 1307 C C . VAL A 1 168 ? 29.524 0.583 -44.447 1.00 75.25 168 VAL A C 1
ATOM 1309 O O . VAL A 1 168 ? 28.736 0.219 -43.579 1.00 75.25 168 VAL A O 1
ATOM 1312 N N . THR A 1 169 ? 30.755 1.008 -44.165 1.00 70.94 169 THR A N 1
ATOM 1313 C CA . THR A 1 169 ? 31.311 1.009 -42.805 1.00 70.94 169 THR A CA 1
ATOM 1314 C C . THR A 1 169 ? 30.519 1.920 -41.863 1.00 70.94 169 THR A C 1
ATOM 1316 O O . THR A 1 169 ? 30.151 1.508 -40.761 1.00 70.94 169 THR A O 1
ATOM 1319 N N . ILE A 1 170 ? 30.164 3.131 -42.307 1.00 73.25 170 ILE A N 1
ATOM 1320 C CA . ILE A 1 170 ? 29.363 4.070 -41.506 1.00 73.25 170 ILE A CA 1
ATOM 1321 C C . ILE A 1 170 ? 27.952 3.516 -41.268 1.00 73.25 170 ILE A C 1
ATOM 1323 O O . ILE A 1 170 ? 27.501 3.458 -40.122 1.00 73.25 170 ILE A O 1
ATOM 1327 N N . CYS A 1 171 ? 27.266 3.048 -42.316 1.00 71.81 171 CYS A N 1
ATOM 1328 C CA . CYS A 1 171 ? 25.935 2.453 -42.181 1.00 71.81 171 CYS A CA 1
ATOM 1329 C C . CYS A 1 171 ? 25.944 1.215 -41.272 1.00 71.81 171 CYS A C 1
ATOM 1331 O O . CYS A 1 171 ? 25.072 1.082 -40.413 1.00 71.81 171 CYS A O 1
ATOM 1333 N N . ALA A 1 172 ? 26.945 0.344 -41.407 1.00 75.94 172 ALA A N 1
ATOM 1334 C CA . ALA A 1 172 ? 27.114 -0.824 -40.551 1.00 75.94 172 ALA A CA 1
ATOM 1335 C C . ALA A 1 172 ? 27.321 -0.417 -39.085 1.00 75.94 172 ALA A C 1
ATOM 1337 O O . ALA A 1 172 ? 26.677 -0.982 -38.202 1.00 75.94 172 ALA A O 1
ATOM 1338 N N . SER A 1 173 ? 28.140 0.605 -38.814 1.00 73.25 173 SER A N 1
ATOM 1339 C CA . SER A 1 173 ? 28.363 1.098 -37.449 1.00 73.25 173 SER A CA 1
ATOM 1340 C C . SER A 1 173 ? 27.085 1.650 -36.801 1.00 73.25 173 SER A C 1
ATOM 1342 O O . SER A 1 173 ? 26.801 1.332 -35.646 1.00 73.25 173 SER A O 1
ATOM 1344 N N . LEU A 1 174 ? 26.251 2.383 -37.551 1.00 74.00 174 LEU A N 1
ATOM 1345 C CA . LEU A 1 174 ? 24.960 2.890 -37.071 1.00 74.00 174 LEU A CA 1
ATOM 1346 C C . LEU A 1 174 ? 23.986 1.756 -36.739 1.00 74.00 174 LEU A C 1
ATOM 1348 O O . LEU A 1 174 ? 23.313 1.802 -35.709 1.00 74.00 174 LEU A O 1
ATOM 1352 N N . ILE A 1 175 ? 23.938 0.719 -37.581 1.00 76.69 175 ILE A N 1
ATOM 1353 C CA . ILE A 1 175 ? 23.106 -0.466 -37.344 1.00 76.69 175 ILE A CA 1
ATOM 1354 C C . ILE A 1 175 ? 23.570 -1.193 -36.077 1.00 76.69 175 ILE A C 1
ATOM 1356 O O . ILE A 1 175 ? 22.745 -1.530 -35.229 1.00 76.69 175 ILE A O 1
ATOM 1360 N N . VAL A 1 176 ? 24.879 -1.392 -35.904 1.00 80.75 176 VAL A N 1
ATOM 1361 C CA . VAL A 1 176 ? 25.438 -2.057 -34.716 1.00 80.75 176 VAL A CA 1
ATOM 1362 C C . VAL A 1 176 ? 25.129 -1.269 -33.442 1.00 80.75 176 VAL A C 1
ATOM 1364 O O . VAL A 1 176 ? 24.679 -1.856 -32.458 1.00 80.75 176 VAL A O 1
ATOM 1367 N N . ILE A 1 177 ? 25.296 0.057 -33.458 1.00 76.31 177 ILE A N 1
ATOM 1368 C CA . ILE A 1 177 ? 24.975 0.919 -32.312 1.00 76.31 177 ILE A CA 1
ATOM 1369 C C . ILE A 1 177 ? 23.475 0.859 -31.988 1.00 76.31 177 ILE A C 1
ATOM 1371 O O . ILE A 1 177 ? 23.104 0.736 -30.819 1.00 76.31 177 ILE A O 1
ATOM 1375 N N . ALA A 1 178 ? 22.605 0.889 -33.002 1.00 73.19 178 ALA A N 1
ATOM 1376 C CA . ALA A 1 178 ? 21.159 0.782 -32.815 1.00 73.19 178 ALA A CA 1
ATOM 1377 C C . ALA A 1 178 ? 20.751 -0.570 -32.202 1.00 73.19 178 ALA A C 1
ATOM 1379 O O . ALA A 1 178 ? 19.938 -0.608 -31.274 1.00 73.19 178 ALA A O 1
ATOM 1380 N N . LEU A 1 179 ? 21.348 -1.673 -32.667 1.00 77.50 179 LEU A N 1
ATOM 1381 C CA . LEU A 1 179 ? 21.119 -3.012 -32.119 1.00 77.50 179 LEU A CA 1
ATOM 1382 C C . LEU A 1 179 ? 21.614 -3.127 -30.673 1.00 77.50 179 LEU A C 1
ATOM 1384 O O . LEU A 1 179 ? 20.884 -3.627 -29.817 1.00 77.50 179 LEU A O 1
ATOM 1388 N N . PHE A 1 180 ? 22.814 -2.622 -30.379 1.00 81.38 180 PHE A N 1
ATOM 1389 C CA . PHE A 1 180 ? 23.375 -2.624 -29.027 1.00 81.38 180 PHE A CA 1
ATOM 1390 C C . PHE A 1 180 ? 22.526 -1.797 -28.050 1.00 81.38 180 PHE A C 1
ATOM 1392 O O . PHE A 1 180 ? 22.246 -2.241 -26.934 1.00 81.38 180 PHE A O 1
ATOM 1399 N N . SER A 1 181 ? 22.057 -0.622 -28.480 1.00 74.19 181 SER A N 1
ATOM 1400 C CA . SER A 1 181 ? 21.148 0.220 -27.698 1.00 74.19 181 SER A CA 1
ATOM 1401 C C . SER A 1 181 ? 19.824 -0.498 -27.413 1.00 74.19 181 SER A C 1
ATOM 1403 O O . SER A 1 181 ? 19.410 -0.578 -26.256 1.00 74.19 181 SER A O 1
ATOM 1405 N N . SER A 1 182 ? 19.213 -1.114 -28.434 1.00 75.38 182 SER A N 1
ATOM 1406 C CA . SER A 1 182 ? 17.988 -1.917 -28.287 1.00 75.38 182 SER A CA 1
ATOM 1407 C C . SER A 1 182 ? 18.166 -3.052 -27.276 1.00 75.38 182 SER A C 1
ATOM 1409 O O . SER A 1 182 ? 17.376 -3.204 -26.341 1.00 75.38 182 SER A O 1
ATOM 1411 N N . ALA A 1 183 ? 19.256 -3.813 -27.412 1.00 79.06 183 ALA A N 1
ATOM 1412 C CA . ALA A 1 183 ? 19.579 -4.919 -26.521 1.00 79.06 183 ALA A CA 1
ATOM 1413 C C . ALA A 1 183 ? 19.782 -4.450 -25.071 1.00 79.06 183 ALA A C 1
ATOM 1415 O O . ALA A 1 183 ? 19.280 -5.089 -24.146 1.00 79.06 183 ALA A O 1
ATOM 1416 N N . SER A 1 184 ? 20.455 -3.313 -24.872 1.00 79.81 184 SER A N 1
ATOM 1417 C CA . SER A 1 184 ? 20.693 -2.726 -23.548 1.00 79.81 184 SER A CA 1
ATOM 1418 C C . SER A 1 184 ? 19.389 -2.323 -22.855 1.00 79.81 184 SER A C 1
ATOM 1420 O O . SER A 1 184 ? 19.212 -2.588 -21.667 1.00 79.81 184 SER A O 1
ATOM 1422 N N . ILE A 1 185 ? 18.442 -1.747 -23.600 1.00 77.50 185 ILE A N 1
ATOM 1423 C CA . ILE A 1 185 ? 17.121 -1.364 -23.078 1.00 77.50 185 ILE A CA 1
ATOM 1424 C C . ILE A 1 185 ? 16.329 -2.605 -22.655 1.00 77.50 185 ILE A C 1
ATOM 1426 O O . ILE A 1 185 ? 15.777 -2.644 -21.555 1.00 77.50 185 ILE A O 1
ATOM 1430 N N . VAL A 1 186 ? 16.310 -3.648 -23.493 1.00 78.69 186 VAL A N 1
ATOM 1431 C CA . VAL A 1 186 ? 15.631 -4.914 -23.171 1.00 78.69 186 VAL A CA 1
ATOM 1432 C C . VAL A 1 186 ? 16.273 -5.590 -21.958 1.00 78.69 186 VAL A C 1
ATOM 1434 O O . VAL A 1 186 ? 15.564 -6.110 -21.096 1.00 78.69 186 VAL A O 1
ATOM 1437 N N . TYR A 1 187 ? 17.603 -5.574 -21.863 1.00 83.94 187 TYR A N 1
ATOM 1438 C CA . TYR A 1 187 ? 18.324 -6.093 -20.705 1.00 83.94 187 TYR A CA 1
ATOM 1439 C C . TYR A 1 187 ? 17.933 -5.350 -19.423 1.00 83.94 187 TYR A C 1
ATOM 1441 O O . TYR A 1 187 ? 17.537 -5.990 -18.450 1.00 83.94 187 TYR A O 1
ATOM 1449 N N . LEU A 1 188 ? 17.961 -4.014 -19.438 1.00 80.69 188 LEU A N 1
ATOM 1450 C CA . LEU A 1 188 ? 17.610 -3.198 -18.276 1.00 80.69 188 LEU A CA 1
ATOM 1451 C C . LEU A 1 188 ? 16.160 -3.434 -17.830 1.00 80.69 188 LEU A C 1
ATOM 1453 O O . LEU A 1 188 ? 15.908 -3.618 -16.641 1.00 80.69 188 LEU A O 1
ATOM 1457 N N . ALA A 1 189 ? 15.220 -3.527 -18.774 1.00 79.81 189 ALA A N 1
ATOM 1458 C CA . ALA A 1 189 ? 13.824 -3.849 -18.477 1.00 79.81 189 ALA A CA 1
ATOM 1459 C C . ALA A 1 189 ? 13.671 -5.237 -17.823 1.00 79.81 189 ALA A C 1
ATOM 1461 O O . ALA A 1 189 ? 12.917 -5.408 -16.861 1.00 79.81 189 ALA A O 1
ATOM 1462 N N . ARG A 1 190 ? 14.420 -6.243 -18.295 1.00 81.00 190 ARG A N 1
ATOM 1463 C CA . ARG A 1 190 ? 14.438 -7.589 -17.691 1.00 81.00 190 ARG A CA 1
ATOM 1464 C C . ARG A 1 190 ? 15.040 -7.601 -16.288 1.00 81.00 190 ARG A C 1
ATOM 1466 O O . ARG A 1 190 ? 14.591 -8.370 -15.447 1.00 81.00 190 ARG A O 1
ATOM 1473 N N . VAL A 1 191 ? 16.057 -6.785 -16.031 1.00 82.62 191 VAL A N 1
ATOM 1474 C CA . VAL A 1 191 ? 16.643 -6.658 -14.689 1.00 82.62 191 VAL A CA 1
ATOM 1475 C C . VAL A 1 191 ? 15.649 -5.990 -13.741 1.00 82.62 191 VAL A C 1
ATOM 1477 O O . VAL A 1 191 ? 15.393 -6.523 -12.666 1.00 82.62 191 VAL A O 1
ATOM 1480 N N . LEU A 1 192 ? 15.022 -4.888 -14.162 1.00 78.19 192 LEU A N 1
ATOM 1481 C CA . LEU A 1 192 ? 14.044 -4.169 -13.345 1.00 78.19 192 LEU A CA 1
ATOM 1482 C C . LEU A 1 192 ? 12.859 -5.063 -12.960 1.00 78.19 192 LEU A C 1
ATOM 1484 O O . LEU A 1 192 ? 12.506 -5.151 -11.791 1.00 78.19 192 LEU A O 1
ATOM 1488 N N . THR A 1 193 ? 12.298 -5.791 -13.929 1.00 78.94 193 THR A N 1
ATOM 1489 C CA . THR A 1 193 ? 11.179 -6.718 -13.678 1.00 78.94 193 THR A CA 1
ATOM 1490 C C . THR A 1 193 ? 11.531 -7.828 -12.688 1.00 78.94 193 THR A C 1
ATOM 1492 O O . THR A 1 193 ? 10.684 -8.203 -11.878 1.00 78.94 193 THR A O 1
ATOM 1495 N N . LYS A 1 194 ? 12.772 -8.335 -12.699 1.00 80.00 194 LYS A N 1
ATOM 1496 C CA . LYS A 1 194 ? 13.240 -9.301 -11.693 1.00 80.00 194 LYS A CA 1
ATOM 1497 C C . LYS A 1 194 ? 13.295 -8.685 -10.298 1.00 80.00 194 LYS A C 1
ATOM 1499 O O . LYS A 1 194 ? 12.733 -9.270 -9.380 1.00 80.00 194 LYS A O 1
ATOM 1504 N N . VAL A 1 195 ? 13.891 -7.500 -10.157 1.00 76.50 195 VAL A N 1
ATOM 1505 C CA . VAL A 1 195 ? 13.987 -6.797 -8.865 1.00 76.50 195 VAL A CA 1
ATOM 1506 C C . VAL A 1 195 ? 12.599 -6.488 -8.301 1.00 76.50 195 VAL A C 1
ATOM 1508 O O . VAL A 1 195 ? 12.343 -6.728 -7.124 1.00 76.50 195 VAL A O 1
ATOM 1511 N N . THR A 1 196 ? 11.665 -6.027 -9.138 1.00 74.69 196 THR A N 1
ATOM 1512 C CA . THR A 1 196 ? 10.274 -5.795 -8.721 1.00 74.69 196 THR A CA 1
ATOM 1513 C C . THR A 1 196 ? 9.608 -7.083 -8.241 1.00 74.69 196 THR A C 1
ATOM 1515 O O . THR A 1 196 ? 8.956 -7.080 -7.200 1.00 74.69 196 THR A O 1
ATOM 1518 N N . LYS A 1 197 ? 9.798 -8.195 -8.962 1.00 74.25 197 LYS A N 1
ATOM 1519 C CA . LYS A 1 197 ? 9.224 -9.492 -8.587 1.00 74.25 197 LYS A CA 1
ATOM 1520 C C . LYS A 1 197 ? 9.788 -10.009 -7.262 1.00 74.25 197 LYS A C 1
ATOM 1522 O O . LYS A 1 197 ? 9.031 -10.504 -6.433 1.00 74.25 197 LYS A O 1
ATOM 1527 N N . GLU A 1 198 ? 11.095 -9.880 -7.051 1.00 73.75 198 GLU A N 1
ATOM 1528 C CA . GLU A 1 198 ? 11.738 -10.270 -5.793 1.00 73.75 198 GLU A CA 1
ATOM 1529 C C . GLU A 1 198 ? 11.238 -9.412 -4.627 1.00 73.75 198 GLU A C 1
ATOM 1531 O O . GLU A 1 198 ? 10.856 -9.954 -3.590 1.00 73.75 198 GLU A O 1
ATOM 1536 N N . SER A 1 199 ? 11.122 -8.095 -4.823 1.00 71.88 199 SER A N 1
ATOM 1537 C CA . SER A 1 199 ? 10.577 -7.188 -3.809 1.00 71.88 199 SER A CA 1
ATOM 1538 C C . SER A 1 199 ? 9.128 -7.518 -3.430 1.00 71.88 199 SER A C 1
ATOM 1540 O O . SER A 1 199 ? 8.775 -7.399 -2.260 1.00 71.88 199 SER A O 1
ATOM 1542 N N . GLN A 1 200 ? 8.302 -7.953 -4.386 1.00 69.38 200 GLN A N 1
ATOM 1543 C CA . GLN A 1 200 ? 6.912 -8.362 -4.145 1.00 69.38 200 GLN A CA 1
ATOM 1544 C C . GLN A 1 200 ? 6.783 -9.727 -3.460 1.00 69.38 200 GLN A C 1
ATOM 1546 O O . GLN A 1 200 ? 5.771 -9.979 -2.818 1.00 69.38 200 GLN A O 1
ATOM 1551 N N . SER A 1 201 ? 7.796 -10.593 -3.573 1.00 71.50 201 SER A N 1
ATOM 1552 C CA . SER A 1 201 ? 7.789 -11.943 -2.988 1.00 71.50 201 SER A CA 1
ATOM 1553 C C . SER A 1 201 ? 8.161 -11.992 -1.504 1.00 71.50 201 SER A C 1
ATOM 1555 O O . SER A 1 201 ? 8.162 -13.064 -0.896 1.00 71.50 201 SER A O 1
ATOM 1557 N N . ARG A 1 202 ? 8.502 -10.845 -0.906 1.00 83.06 202 ARG A N 1
ATOM 1558 C CA . ARG A 1 202 ? 8.816 -10.768 0.519 1.00 83.06 202 ARG A CA 1
ATOM 1559 C C . ARG A 1 202 ? 7.589 -11.183 1.333 1.00 83.06 202 ARG A C 1
ATOM 1561 O O . ARG A 1 202 ? 6.475 -10.753 1.052 1.00 83.06 202 ARG A O 1
ATOM 1568 N N . SER A 1 203 ? 7.798 -12.015 2.348 1.00 87.75 203 SER A N 1
ATOM 1569 C CA . SER A 1 203 ? 6.733 -12.413 3.268 1.00 87.75 203 SER A CA 1
ATOM 1570 C C . SER A 1 203 ? 6.564 -11.392 4.389 1.00 87.75 203 SER A C 1
ATOM 1572 O O . SER A 1 203 ? 7.565 -10.933 4.943 1.00 87.75 203 SER A O 1
ATOM 1574 N N . VAL A 1 204 ? 5.323 -11.113 4.778 1.00 91.19 204 VAL A N 1
ATOM 1575 C CA . VAL A 1 204 ? 4.970 -10.205 5.877 1.00 91.19 204 VAL A CA 1
ATOM 1576 C C . VAL A 1 204 ? 4.018 -10.905 6.843 1.00 91.19 204 VAL A C 1
ATOM 1578 O O . VAL A 1 204 ? 3.231 -11.766 6.441 1.00 91.19 204 VAL A O 1
ATOM 1581 N N . LYS A 1 205 ? 4.136 -10.569 8.130 1.00 93.69 205 LYS A N 1
ATOM 1582 C CA . LYS A 1 205 ? 3.315 -11.116 9.212 1.00 93.69 205 LYS A CA 1
ATOM 1583 C C . LYS A 1 205 ? 1.967 -10.400 9.259 1.00 93.69 205 LYS A C 1
ATOM 1585 O O . LYS A 1 205 ? 1.908 -9.189 9.471 1.00 93.69 205 LYS A O 1
ATOM 1590 N N . VAL A 1 206 ? 0.893 -11.162 9.094 1.00 94.31 206 VAL A N 1
ATOM 1591 C CA . VAL A 1 206 ? -0.486 -10.673 9.176 1.00 94.31 206 VAL A CA 1
ATOM 1592 C C . VAL A 1 206 ? -1.303 -11.519 10.135 1.00 94.31 206 VAL A C 1
ATOM 1594 O O . VAL A 1 206 ? -1.066 -12.719 10.289 1.00 94.31 206 VAL A O 1
ATOM 1597 N N . ILE A 1 207 ? -2.293 -10.903 10.765 1.00 93.44 207 ILE A N 1
ATOM 1598 C CA . ILE A 1 207 ? -3.270 -11.594 11.597 1.00 93.44 207 ILE A CA 1
ATOM 1599 C C . ILE A 1 207 ? -4.523 -11.813 10.747 1.00 93.44 207 ILE A C 1
ATOM 1601 O O . ILE A 1 207 ? -5.128 -10.854 10.270 1.00 93.44 207 ILE A O 1
ATOM 1605 N N . ARG A 1 208 ? -4.903 -13.077 10.537 1.00 92.88 208 ARG A N 1
ATOM 1606 C CA . ARG A 1 208 ? -6.149 -13.480 9.863 1.00 92.88 208 ARG A CA 1
ATOM 1607 C C . ARG A 1 208 ? -6.829 -14.580 10.675 1.00 92.88 208 ARG A C 1
ATOM 1609 O O . ARG A 1 208 ? -6.163 -15.502 11.150 1.00 92.88 208 ARG A O 1
ATOM 1616 N N . SER A 1 209 ? -8.140 -14.475 10.884 1.00 89.56 209 SER A N 1
ATOM 1617 C CA . SER A 1 209 ? -8.933 -15.367 11.750 1.00 89.56 209 SER A CA 1
ATOM 1618 C C . SER A 1 209 ? -8.295 -15.602 13.135 1.00 89.56 209 SER A C 1
ATOM 1620 O O . SER A 1 209 ? -8.322 -16.713 13.669 1.00 89.56 209 SER A O 1
ATOM 1622 N N . GLY A 1 210 ? -7.666 -14.568 13.703 1.00 89.88 210 GLY A N 1
ATOM 1623 C CA . GLY A 1 210 ? -7.012 -14.594 15.015 1.00 89.88 210 GLY A CA 1
ATOM 1624 C C . GLY A 1 210 ? -5.690 -15.364 15.059 1.00 89.88 210 GLY A C 1
ATOM 1625 O O . GLY A 1 210 ? -5.162 -15.610 16.142 1.00 89.88 210 GLY A O 1
ATOM 1626 N N . LYS A 1 211 ? -5.148 -15.767 13.905 1.00 92.31 211 LYS A N 1
ATOM 1627 C CA . LYS A 1 211 ? -3.873 -16.480 13.792 1.00 92.31 211 LYS A CA 1
ATOM 1628 C C . LYS A 1 211 ? -2.850 -15.622 13.063 1.00 92.31 211 LYS A C 1
ATOM 1630 O O . LYS A 1 211 ? -3.153 -15.015 12.037 1.00 92.31 211 LYS A O 1
ATOM 1635 N N . LEU A 1 212 ? -1.622 -15.624 13.575 1.00 93.50 212 LEU A N 1
ATOM 1636 C CA . LEU A 1 212 ? -0.488 -15.017 12.890 1.00 93.50 212 LEU A CA 1
ATOM 1637 C C . LEU A 1 212 ? -0.091 -15.904 11.704 1.00 93.50 212 LEU A C 1
ATOM 1639 O O . LEU A 1 212 ? 0.209 -17.086 11.873 1.00 93.50 212 LEU A O 1
ATOM 1643 N N . THR A 1 213 ? -0.101 -15.335 10.507 1.00 92.75 213 THR A N 1
ATOM 1644 C CA . THR A 1 213 ? 0.220 -16.015 9.251 1.00 92.75 213 THR A CA 1
ATOM 1645 C C . THR A 1 213 ? 1.202 -15.178 8.442 1.00 92.75 213 THR A C 1
ATOM 1647 O O . THR A 1 213 ? 1.250 -13.956 8.566 1.00 92.75 213 THR A O 1
ATOM 1650 N N . HIS A 1 214 ? 2.024 -15.843 7.634 1.00 92.69 214 HIS A N 1
ATOM 1651 C CA . HIS A 1 214 ? 2.937 -15.176 6.714 1.00 92.69 214 HIS A CA 1
ATOM 1652 C C . HIS A 1 214 ? 2.328 -15.196 5.316 1.00 92.69 214 HIS A C 1
ATOM 1654 O O . HIS A 1 214 ? 2.042 -16.273 4.794 1.00 92.69 214 HIS A O 1
ATOM 1660 N N . ILE A 1 215 ? 2.154 -14.022 4.713 1.00 91.75 215 ILE A N 1
ATOM 1661 C CA . ILE A 1 215 ? 1.653 -13.876 3.341 1.00 91.75 215 ILE A CA 1
ATOM 1662 C C . ILE A 1 215 ? 2.635 -13.071 2.491 1.00 91.75 215 ILE A C 1
ATOM 1664 O O . ILE A 1 215 ? 3.468 -12.339 3.026 1.00 91.75 215 ILE A O 1
ATOM 1668 N N . SER A 1 216 ? 2.554 -13.214 1.170 1.00 91.75 216 SER A N 1
ATOM 1669 C CA . SER A 1 216 ? 3.319 -12.389 0.231 1.00 91.75 216 SER A CA 1
ATOM 1670 C C . SER A 1 216 ? 2.827 -10.940 0.268 1.00 91.75 216 SER A C 1
ATOM 1672 O O . SER A 1 216 ? 1.633 -10.704 0.451 1.00 91.75 216 SER A O 1
ATOM 1674 N N . VAL A 1 217 ? 3.710 -9.964 0.029 1.00 91.19 217 VAL A N 1
ATOM 1675 C CA . VAL A 1 217 ? 3.320 -8.545 -0.095 1.00 91.19 217 VAL A CA 1
ATOM 1676 C C . VAL A 1 217 ? 2.239 -8.350 -1.162 1.00 91.19 217 VAL A C 1
ATOM 1678 O O . VAL A 1 217 ? 1.330 -7.543 -0.971 1.00 91.19 217 VAL A O 1
ATOM 1681 N N . SER A 1 218 ? 2.300 -9.120 -2.251 1.00 89.75 218 SER A N 1
ATOM 1682 C CA . SER A 1 218 ? 1.314 -9.084 -3.340 1.00 89.75 218 SER A CA 1
ATOM 1683 C C . SER A 1 218 ? -0.119 -9.419 -2.921 1.00 89.75 218 SER A C 1
ATOM 1685 O O . SER A 1 218 ? -1.059 -8.976 -3.582 1.00 89.75 218 SER A O 1
ATOM 1687 N N . ASP A 1 219 ? -0.274 -10.191 -1.843 1.00 90.69 219 ASP A N 1
ATOM 1688 C CA . ASP A 1 219 ? -1.545 -10.789 -1.416 1.00 90.69 219 ASP A CA 1
ATOM 1689 C C . ASP A 1 219 ? -2.179 -10.027 -0.239 1.00 90.69 219 ASP A C 1
ATOM 1691 O O . ASP A 1 219 ? -3.202 -10.448 0.311 1.00 90.69 219 ASP A O 1
ATOM 1695 N N . ILE A 1 220 ? -1.554 -8.915 0.164 1.00 92.88 220 ILE A N 1
ATOM 1696 C CA . ILE A 1 220 ? -2.093 -7.992 1.161 1.00 92.88 220 ILE A CA 1
ATOM 1697 C C . ILE A 1 220 ? -3.305 -7.281 0.556 1.00 92.88 220 ILE A C 1
ATOM 1699 O O . ILE A 1 220 ? -3.234 -6.732 -0.549 1.00 92.88 220 ILE A O 1
ATOM 1703 N N . VAL A 1 221 ? -4.407 -7.266 1.301 1.00 93.44 221 VAL A N 1
ATOM 1704 C CA . VAL A 1 221 ? -5.659 -6.605 0.919 1.00 93.44 221 VAL A CA 1
ATOM 1705 C C . VAL A 1 221 ? -6.047 -5.533 1.935 1.00 93.44 221 VAL A C 1
ATOM 1707 O O . VAL A 1 221 ? -5.635 -5.551 3.096 1.00 93.44 221 VAL A O 1
ATOM 1710 N N . VAL A 1 222 ? -6.866 -4.571 1.504 1.00 93.38 222 VAL A N 1
ATOM 1711 C CA . VAL A 1 222 ? -7.356 -3.503 2.387 1.00 93.38 222 VAL A CA 1
ATOM 1712 C C . VAL A 1 222 ? -8.197 -4.103 3.516 1.00 93.38 222 VAL A C 1
ATOM 1714 O O . VAL A 1 222 ? -9.188 -4.791 3.264 1.00 93.38 222 VAL A O 1
ATOM 1717 N N . GLY A 1 223 ? -7.818 -3.803 4.759 1.00 91.50 223 GLY A N 1
ATOM 1718 C CA . GLY A 1 223 ? -8.445 -4.336 5.971 1.00 91.50 223 GLY A CA 1
ATOM 1719 C C . GLY A 1 223 ? -7.618 -5.406 6.688 1.00 91.50 223 GLY A C 1
ATOM 1720 O O . GLY A 1 223 ? -7.974 -5.761 7.810 1.00 91.50 223 GLY A O 1
ATOM 1721 N N . ASP A 1 224 ? -6.519 -5.883 6.091 1.00 93.69 224 ASP A N 1
ATOM 1722 C CA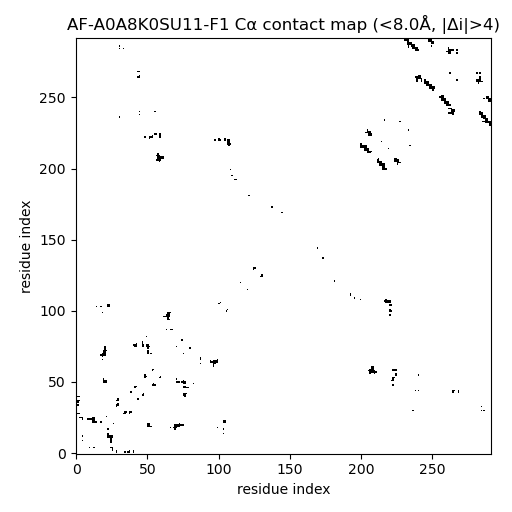 . ASP A 1 224 ? -5.556 -6.742 6.784 1.00 93.69 224 ASP A CA 1
ATOM 1723 C C . ASP A 1 224 ? -4.929 -6.026 7.992 1.00 93.69 224 ASP A C 1
ATOM 1725 O O . ASP A 1 224 ? -4.650 -4.825 7.963 1.00 93.69 224 ASP A O 1
ATOM 1729 N N . VAL A 1 225 ? -4.657 -6.796 9.047 1.00 93.94 225 VAL A N 1
ATOM 1730 C CA . VAL A 1 225 ? -3.947 -6.326 10.240 1.00 93.94 225 VAL A CA 1
ATOM 1731 C C . VAL A 1 225 ? -2.524 -6.865 10.199 1.00 93.94 225 VAL A C 1
ATOM 1733 O O . VAL A 1 225 ? -2.302 -8.074 10.286 1.00 93.94 225 VAL A O 1
ATOM 1736 N N . LEU A 1 226 ? -1.557 -5.962 10.048 1.00 93.94 226 LEU A N 1
ATOM 1737 C CA . LEU A 1 226 ? -0.138 -6.298 9.987 1.00 93.94 226 LEU A CA 1
ATOM 1738 C C . LEU A 1 226 ? 0.496 -6.214 11.378 1.00 93.94 226 LEU A C 1
ATOM 1740 O O . LEU A 1 226 ? 0.186 -5.318 12.162 1.00 93.94 226 LEU A O 1
ATOM 1744 N N . THR A 1 227 ? 1.433 -7.117 11.658 1.00 93.38 227 THR A N 1
ATOM 1745 C CA . THR A 1 227 ? 2.298 -7.044 12.842 1.00 93.38 227 THR A CA 1
ATOM 1746 C C . THR A 1 227 ? 3.710 -6.703 12.394 1.00 93.38 227 THR A C 1
ATOM 1748 O O . THR A 1 227 ? 4.279 -7.411 11.566 1.00 93.38 227 THR A O 1
ATOM 1751 N N . LEU A 1 228 ? 4.256 -5.613 12.931 1.00 92.12 228 LEU A N 1
ATOM 1752 C CA . LEU A 1 228 ? 5.590 -5.118 12.606 1.00 92.12 228 LEU A CA 1
ATOM 1753 C C . LEU A 1 228 ? 6.545 -5.374 13.772 1.00 92.12 228 LEU A C 1
ATOM 1755 O O . LEU A 1 228 ? 6.200 -5.104 14.924 1.00 92.12 228 LEU A O 1
ATOM 1759 N N . GLU A 1 229 ? 7.745 -5.861 13.470 1.00 91.56 229 GLU A N 1
ATOM 1760 C CA . GLU A 1 229 ? 8.830 -6.048 14.433 1.00 91.56 229 GLU A CA 1
ATOM 1761 C C . GLU A 1 229 ? 10.037 -5.153 14.091 1.00 91.56 229 GLU A C 1
ATOM 1763 O O . GLU A 1 229 ? 10.180 -4.707 12.950 1.00 91.56 229 GLU A O 1
ATOM 1768 N N . PRO A 1 230 ? 10.931 -4.870 15.058 1.00 90.88 230 PRO A N 1
ATOM 1769 C CA . PRO A 1 230 ? 12.138 -4.086 14.802 1.00 90.88 230 PRO A CA 1
ATOM 1770 C C . PRO A 1 230 ? 12.982 -4.667 13.659 1.00 90.88 230 PRO A C 1
ATOM 1772 O O . PRO A 1 230 ? 13.339 -5.846 13.679 1.00 90.88 230 PRO A O 1
ATOM 1775 N N . GLY A 1 231 ? 13.338 -3.833 12.678 1.00 88.44 231 GLY A N 1
ATOM 1776 C CA . GLY A 1 231 ? 14.070 -4.237 11.476 1.00 88.44 231 GLY A CA 1
ATOM 1777 C C . GLY A 1 231 ? 13.196 -4.623 10.277 1.00 88.44 231 GLY A C 1
ATOM 1778 O O . GLY A 1 231 ? 13.738 -4.827 9.182 1.00 88.44 231 GLY A O 1
ATOM 1779 N N . ASP A 1 232 ? 11.873 -4.687 10.440 1.00 90.31 232 ASP A N 1
ATOM 1780 C CA . ASP A 1 232 ? 10.950 -4.898 9.329 1.00 90.31 232 ASP A CA 1
ATOM 1781 C C . ASP A 1 232 ? 10.822 -3.656 8.438 1.00 90.31 232 ASP A C 1
ATOM 1783 O O . ASP A 1 232 ? 11.031 -2.512 8.844 1.00 90.31 232 ASP A O 1
ATOM 1787 N N . PHE A 1 233 ? 10.462 -3.902 7.178 1.00 89.19 233 PHE A N 1
ATOM 1788 C CA . PHE A 1 233 ? 10.089 -2.854 6.233 1.00 89.19 233 PHE A CA 1
ATOM 1789 C C . PHE A 1 233 ? 8.581 -2.874 6.056 1.00 89.19 233 PHE A C 1
ATOM 1791 O O . PHE A 1 233 ? 7.993 -3.942 5.874 1.00 89.19 233 PHE A O 1
ATOM 1798 N N . VAL A 1 234 ? 7.971 -1.697 6.049 1.00 91.69 234 VAL A N 1
ATOM 1799 C CA . VAL A 1 234 ? 6.534 -1.558 5.861 1.00 91.69 234 VAL A CA 1
ATOM 1800 C C . VAL A 1 234 ? 6.202 -1.681 4.366 1.00 91.69 234 VAL A C 1
ATOM 1802 O O . VAL A 1 234 ? 6.640 -0.843 3.577 1.00 91.69 234 VAL A O 1
ATOM 1805 N N . PRO A 1 235 ? 5.424 -2.692 3.938 1.00 89.88 235 PRO A N 1
ATOM 1806 C CA . PRO A 1 235 ? 5.127 -2.910 2.521 1.00 89.88 235 PRO A CA 1
ATOM 1807 C C . PRO A 1 235 ? 3.979 -2.042 1.991 1.00 89.88 235 PRO A C 1
ATOM 1809 O O . PRO A 1 235 ? 3.884 -1.834 0.786 1.00 89.88 235 PRO A O 1
ATOM 1812 N N . VAL A 1 236 ? 3.087 -1.590 2.875 1.00 92.06 236 VAL A N 1
ATOM 1813 C CA . VAL A 1 236 ? 1.836 -0.913 2.531 1.00 92.06 236 VAL A CA 1
ATOM 1814 C C . VAL A 1 236 ? 1.612 0.291 3.424 1.00 92.06 236 VAL A C 1
ATOM 1816 O O . VAL A 1 236 ? 2.079 0.362 4.558 1.00 92.06 236 VAL A O 1
ATOM 1819 N N . ASP A 1 237 ? 0.865 1.229 2.881 1.00 92.62 237 ASP A N 1
ATOM 1820 C CA . ASP A 1 237 ? 0.345 2.380 3.587 1.00 92.62 237 ASP A CA 1
ATOM 1821 C C . ASP A 1 237 ? -0.749 1.955 4.581 1.00 92.62 237 ASP A C 1
ATOM 1823 O O . ASP A 1 237 ? -1.560 1.073 4.290 1.00 92.62 237 ASP A O 1
ATOM 1827 N N . GLY A 1 238 ? -0.798 2.573 5.762 1.00 92.62 238 GLY A N 1
ATOM 1828 C CA . GLY A 1 238 ? -1.741 2.150 6.794 1.00 92.62 238 GLY A CA 1
ATOM 1829 C C . GLY A 1 238 ? -1.856 3.081 7.991 1.00 92.62 238 GLY A C 1
ATOM 1830 O O . GLY A 1 238 ? -1.343 4.200 8.009 1.00 92.62 238 GLY A O 1
ATOM 1831 N N . ILE A 1 239 ? -2.563 2.600 9.011 1.00 92.75 239 ILE A N 1
ATOM 1832 C CA . ILE A 1 239 ? -2.771 3.311 10.272 1.00 92.75 239 ILE A CA 1
ATOM 1833 C C . ILE A 1 239 ? -2.282 2.428 11.411 1.00 92.75 239 ILE A C 1
ATOM 1835 O O . ILE A 1 239 ? -2.615 1.247 11.487 1.00 92.75 239 ILE A O 1
ATOM 1839 N N . CYS A 1 240 ? -1.505 3.016 12.310 1.00 92.62 240 CYS A N 1
ATOM 1840 C CA . CYS A 1 240 ? -1.044 2.384 13.529 1.00 92.62 240 CYS A CA 1
ATOM 1841 C C . CYS A 1 240 ? -2.240 2.132 14.457 1.00 92.62 240 CYS A C 1
ATOM 1843 O O . CYS A 1 240 ? -2.854 3.079 14.942 1.00 92.62 240 CYS A O 1
ATOM 1845 N N . ILE A 1 241 ? -2.581 0.868 14.711 1.00 91.81 241 ILE A N 1
ATOM 1846 C CA . ILE A 1 241 ? -3.692 0.494 15.603 1.00 91.81 241 ILE A CA 1
ATOM 1847 C C . ILE A 1 241 ? -3.227 0.559 17.061 1.00 91.81 241 ILE A C 1
ATOM 1849 O O . ILE A 1 241 ? -3.777 1.324 17.850 1.00 91.81 241 ILE A O 1
ATOM 1853 N N . GLU A 1 242 ? -2.178 -0.200 17.380 1.00 90.06 242 GLU A N 1
ATOM 1854 C CA . GLU A 1 242 ? -1.536 -0.312 18.693 1.00 90.06 242 GLU A CA 1
ATOM 1855 C C . GLU A 1 242 ? -0.013 -0.279 18.510 1.00 90.06 242 GLU A C 1
ATOM 1857 O O . GLU A 1 242 ? 0.507 -0.746 17.496 1.00 90.06 242 GLU A O 1
ATOM 1862 N N . THR A 1 243 ? 0.712 0.304 19.466 1.00 89.19 243 THR A N 1
ATOM 1863 C CA . THR A 1 243 ? 2.173 0.437 19.403 1.00 89.19 243 THR A CA 1
ATOM 1864 C C . THR A 1 243 ? 2.788 0.604 20.790 1.00 89.19 243 THR A C 1
ATOM 1866 O O . THR A 1 243 ? 2.144 1.121 21.699 1.00 89.19 243 THR A O 1
ATOM 1869 N N . PHE A 1 244 ? 4.055 0.208 20.926 1.00 87.25 244 PHE A N 1
ATOM 1870 C CA . PHE A 1 244 ? 4.898 0.470 22.088 1.00 87.25 244 PHE A CA 1
ATOM 1871 C C . PHE A 1 244 ? 6.161 1.217 21.639 1.00 87.25 244 PHE A C 1
ATOM 1873 O O . PHE A 1 244 ? 7.151 0.592 21.269 1.00 87.25 244 PHE A O 1
ATOM 1880 N N . ASN A 1 245 ? 6.134 2.555 21.664 1.00 86.06 245 ASN A N 1
ATOM 1881 C CA . ASN A 1 245 ? 7.252 3.419 21.244 1.00 86.06 245 ASN A CA 1
ATOM 1882 C C . ASN A 1 245 ? 7.778 3.136 19.822 1.00 86.06 245 ASN A C 1
ATOM 1884 O O . ASN A 1 245 ? 8.987 3.116 19.594 1.00 86.06 245 ASN A O 1
ATOM 1888 N N . LEU A 1 246 ? 6.877 2.934 18.858 1.00 88.94 246 LEU A N 1
ATOM 1889 C CA . LEU A 1 246 ? 7.257 2.761 17.455 1.00 88.94 246 LEU A CA 1
ATOM 1890 C C . LEU A 1 246 ? 7.901 4.033 16.894 1.00 88.94 246 LEU A C 1
ATOM 1892 O O . LEU A 1 246 ? 7.309 5.116 16.917 1.00 88.94 246 LEU A O 1
ATOM 1896 N N . ILE A 1 247 ? 9.093 3.862 16.338 1.00 90.62 247 ILE A N 1
ATOM 1897 C CA . ILE A 1 247 ? 9.796 4.851 15.529 1.00 90.62 247 ILE A CA 1
ATOM 1898 C C . ILE A 1 247 ? 9.854 4.274 14.121 1.00 90.62 247 ILE A C 1
ATOM 1900 O O . ILE A 1 247 ? 10.159 3.099 13.957 1.00 90.62 247 ILE A O 1
ATOM 1904 N N . LEU A 1 248 ? 9.518 5.083 13.122 1.00 90.62 248 LEU A N 1
ATOM 1905 C CA . LEU A 1 248 ? 9.662 4.708 11.722 1.00 90.62 248 LEU A CA 1
ATOM 1906 C C . LEU A 1 248 ? 10.595 5.686 11.021 1.00 90.62 248 LEU A C 1
ATOM 1908 O O . LEU A 1 248 ? 10.396 6.900 11.100 1.00 90.62 248 LEU A O 1
ATOM 1912 N N . ASP A 1 249 ? 11.559 5.147 10.287 1.00 90.94 249 ASP A N 1
ATOM 1913 C CA . ASP A 1 249 ? 12.352 5.898 9.323 1.00 90.94 249 ASP A CA 1
ATOM 1914 C C . ASP A 1 249 ? 11.535 6.040 8.039 1.00 90.94 249 ASP A C 1
ATOM 1916 O O . ASP A 1 249 ? 11.449 5.108 7.235 1.00 90.94 249 ASP A O 1
ATOM 1920 N N . GLU A 1 250 ? 10.884 7.193 7.865 1.00 86.75 250 GLU A N 1
ATOM 1921 C CA . GLU A 1 250 ? 10.053 7.442 6.685 1.00 86.75 250 GLU A CA 1
ATOM 1922 C C . GLU A 1 250 ? 10.908 7.786 5.458 1.00 86.75 250 GLU A C 1
ATOM 1924 O O . GLU A 1 250 ? 11.869 8.561 5.571 1.00 86.75 250 GLU A O 1
ATOM 1929 N N . PRO A 1 251 ? 10.545 7.279 4.265 1.00 80.19 251 PRO A N 1
ATOM 1930 C CA . PRO A 1 251 ? 11.218 7.659 3.035 1.00 80.19 251 PRO A CA 1
ATOM 1931 C C . PRO A 1 251 ? 10.994 9.150 2.756 1.00 80.19 251 PRO A C 1
ATOM 1933 O O . PRO A 1 251 ? 9.863 9.636 2.715 1.00 80.19 251 PRO A O 1
ATOM 1936 N N . SER A 1 252 ? 12.088 9.882 2.549 1.00 75.88 252 SER A N 1
ATOM 1937 C CA . SER A 1 252 ? 12.068 11.304 2.210 1.00 75.88 252 SER A CA 1
ATOM 1938 C C . SER A 1 252 ? 12.456 11.517 0.753 1.00 75.88 252 SER A C 1
ATOM 1940 O O . SER A 1 252 ? 13.375 10.876 0.242 1.00 75.88 252 SER A O 1
ATOM 1942 N N . MET A 1 253 ? 11.805 12.477 0.092 1.00 58.31 253 MET A N 1
ATOM 1943 C CA . MET A 1 253 ? 12.128 12.873 -1.284 1.00 58.31 253 MET A CA 1
ATOM 1944 C C . MET A 1 253 ? 13.578 13.375 -1.423 1.00 58.31 253 MET A C 1
ATOM 1946 O O . MET A 1 253 ? 14.170 13.251 -2.492 1.00 58.31 253 MET A O 1
ATOM 1950 N N . THR A 1 254 ? 14.160 13.919 -0.349 1.00 60.31 254 THR A N 1
ATOM 1951 C CA . THR A 1 254 ? 15.546 14.413 -0.301 1.00 60.31 254 THR A CA 1
ATOM 1952 C C . THR A 1 254 ? 16.591 13.328 -0.027 1.00 60.31 254 THR A C 1
ATOM 1954 O O . THR A 1 254 ? 17.778 13.622 -0.100 1.00 60.31 254 THR A O 1
ATOM 1957 N N . GLY A 1 255 ? 16.183 12.084 0.248 1.00 64.25 255 GLY A N 1
ATOM 1958 C CA . GLY A 1 255 ? 17.091 10.948 0.454 1.00 64.25 255 GLY A CA 1
ATOM 1959 C C . GLY A 1 255 ? 17.580 10.742 1.892 1.00 64.25 255 GLY A C 1
ATOM 1960 O O . GLY A 1 255 ? 18.028 9.644 2.207 1.00 64.25 255 GLY A O 1
ATOM 1961 N N . ASP A 1 256 ? 17.419 11.729 2.775 1.00 69.94 256 ASP A N 1
ATOM 1962 C CA . ASP A 1 256 ? 17.667 11.567 4.211 1.00 69.94 256 ASP A CA 1
ATOM 1963 C C . ASP A 1 256 ? 16.375 11.121 4.909 1.00 69.94 256 ASP A C 1
ATOM 1965 O O . ASP A 1 256 ? 15.406 11.882 4.993 1.00 69.94 256 ASP A O 1
ATOM 1969 N N . SER A 1 257 ? 16.332 9.872 5.380 1.00 75.50 257 SER A N 1
ATOM 1970 C CA . SER A 1 257 ? 15.210 9.359 6.171 1.00 75.50 257 SER A CA 1
ATOM 1971 C C . SER A 1 257 ? 15.151 10.066 7.523 1.00 75.50 257 SER A C 1
ATOM 1973 O O . SER A 1 257 ? 16.167 10.201 8.206 1.00 75.50 257 SER A O 1
ATOM 1975 N N . VAL A 1 258 ? 13.958 10.508 7.921 1.00 79.56 258 VAL A N 1
ATOM 1976 C CA . VAL A 1 258 ? 13.745 11.174 9.212 1.00 79.56 258 VAL A CA 1
ATOM 1977 C C . VAL A 1 258 ? 13.022 10.205 10.146 1.00 79.56 258 VAL A C 1
ATOM 1979 O O . VAL A 1 258 ? 11.916 9.778 9.796 1.00 79.56 258 VAL A O 1
ATOM 1982 N N . PRO A 1 259 ? 13.588 9.887 11.326 1.00 85.88 259 PRO A N 1
ATOM 1983 C CA . PRO A 1 259 ? 12.910 9.050 12.302 1.00 85.88 259 PRO A CA 1
ATOM 1984 C C . PRO A 1 259 ? 11.705 9.806 12.861 1.00 85.88 259 PRO A C 1
ATOM 1986 O O . PRO A 1 259 ? 11.834 10.923 13.371 1.00 85.88 259 PRO A O 1
ATOM 1989 N N . LYS A 1 260 ? 10.521 9.201 12.777 1.00 86.94 260 LYS A N 1
ATOM 1990 C CA . LYS A 1 260 ? 9.281 9.762 13.321 1.00 86.94 260 LYS A CA 1
ATOM 1991 C C . LYS A 1 260 ? 8.635 8.809 14.305 1.00 86.94 260 LYS A C 1
ATOM 1993 O O . LYS A 1 260 ? 8.398 7.642 13.999 1.00 86.94 260 LYS A O 1
ATOM 1998 N N . PHE A 1 261 ? 8.306 9.344 15.475 1.00 88.88 261 PHE A N 1
ATOM 1999 C CA . PHE A 1 261 ? 7.522 8.635 16.476 1.00 88.88 261 PHE A CA 1
ATOM 2000 C C . PHE A 1 261 ? 6.082 8.486 16.000 1.00 88.88 261 PHE A C 1
ATOM 2002 O O . PHE A 1 261 ? 5.472 9.449 15.534 1.00 88.88 261 PHE A O 1
ATOM 2009 N N . LYS A 1 262 ? 5.543 7.277 16.139 1.00 88.94 262 LYS A N 1
ATOM 2010 C CA . LYS A 1 262 ? 4.161 6.965 15.789 1.00 88.94 262 LYS A CA 1
ATOM 2011 C C . LYS A 1 262 ? 3.305 6.861 17.029 1.00 88.94 262 LYS A C 1
ATOM 2013 O O . LYS A 1 262 ? 3.699 6.265 18.029 1.00 88.94 262 LYS A O 1
ATOM 2018 N N . THR A 1 263 ? 2.119 7.449 16.946 1.00 86.75 263 THR A N 1
ATOM 2019 C CA . THR A 1 263 ? 1.122 7.385 18.013 1.00 86.75 263 THR A CA 1
ATOM 2020 C C . THR A 1 263 ? 0.142 6.260 17.720 1.00 86.75 263 THR A C 1
ATOM 2022 O O . THR A 1 263 ? -0.247 6.046 16.572 1.00 86.75 263 THR A O 1
ATOM 2025 N N . SER A 1 264 ? -0.288 5.552 18.763 1.00 86.88 264 SER A N 1
ATOM 2026 C CA . SER A 1 264 ? -1.365 4.575 18.640 1.00 86.88 264 SER A CA 1
ATOM 2027 C C . SER A 1 264 ? -2.639 5.264 18.155 1.00 86.88 264 SER A C 1
ATOM 2029 O O . SER A 1 264 ? -3.066 6.283 18.702 1.00 86.88 264 SER A O 1
ATOM 2031 N N . GLY A 1 265 ? -3.281 4.702 17.135 1.00 79.06 265 GLY A N 1
ATOM 2032 C CA . GLY A 1 265 ? -4.545 5.204 16.619 1.00 79.06 265 GLY A CA 1
ATOM 2033 C C . GLY A 1 265 ? -5.632 5.187 17.689 1.00 79.06 265 GLY A C 1
ATOM 2034 O O . GLY A 1 265 ? -6.437 6.114 17.717 1.00 79.06 265 GLY A O 1
ATOM 2035 N N . LEU A 1 266 ? -5.625 4.199 18.597 1.00 79.25 266 LEU A N 1
ATOM 2036 C CA . LEU A 1 266 ? -6.531 4.108 19.753 1.00 79.25 266 LEU A CA 1
ATOM 2037 C C . LEU A 1 266 ? -6.279 5.220 20.786 1.00 79.25 266 LEU A C 1
ATOM 2039 O O . LEU A 1 266 ? -7.222 5.836 21.292 1.00 79.25 266 LEU A O 1
ATOM 2043 N N . GLU A 1 267 ? -5.013 5.546 21.050 1.00 73.19 267 GLU A N 1
ATOM 2044 C CA . GLU A 1 267 ? -4.651 6.688 21.899 1.00 73.19 267 GLU A CA 1
ATOM 2045 C C . GLU A 1 267 ? -5.057 8.009 21.244 1.00 73.19 267 GLU A C 1
ATOM 2047 O O . GLU A 1 267 ? -5.615 8.880 21.911 1.00 73.19 267 GLU A O 1
ATOM 2052 N N . ALA A 1 268 ? -4.881 8.138 19.927 1.00 67.75 268 ALA A N 1
ATOM 2053 C CA . ALA A 1 268 ? -5.340 9.288 19.153 1.00 67.75 268 ALA A CA 1
ATOM 2054 C C . ALA A 1 268 ? -6.877 9.419 19.140 1.00 67.75 268 ALA A C 1
ATOM 2056 O O . ALA A 1 268 ? -7.423 10.515 18.961 1.00 67.75 268 ALA A O 1
ATOM 2057 N N . GLN A 1 269 ? -7.618 8.325 19.368 1.00 66.94 269 GLN A N 1
ATOM 2058 C CA . GLN A 1 269 ? -9.066 8.406 19.573 1.00 66.94 269 GLN A CA 1
ATOM 2059 C C . GLN A 1 269 ? -9.428 9.056 20.904 1.00 66.94 269 GLN A C 1
ATOM 2061 O O . GLN A 1 269 ? -10.342 9.885 20.928 1.00 66.94 269 GLN A O 1
ATOM 2066 N N . THR A 1 270 ? -8.704 8.686 21.962 1.00 64.25 270 THR A N 1
ATOM 2067 C CA . THR A 1 270 ? -8.993 9.031 23.361 1.00 64.25 270 THR A CA 1
ATOM 2068 C C . THR A 1 270 ? -8.442 10.406 23.747 1.00 64.25 270 THR A C 1
ATOM 2070 O O . THR A 1 270 ? -9.126 11.198 24.384 1.00 64.25 270 THR A O 1
ATOM 2073 N N . SER A 1 271 ? -7.229 10.739 23.311 1.00 57.38 271 SER A N 1
ATOM 2074 C CA . SER A 1 271 ? -6.542 12.007 23.611 1.00 57.38 271 SER A CA 1
ATOM 2075 C C . SER A 1 271 ? -7.176 13.224 22.930 1.00 57.38 271 SER A C 1
ATOM 2077 O O . SER A 1 271 ? -7.214 14.301 23.520 1.00 57.38 271 SER A O 1
ATOM 2079 N N . ALA A 1 272 ? -7.799 13.049 21.758 1.00 54.84 272 ALA A N 1
ATOM 2080 C CA . ALA A 1 272 ? -8.636 14.080 21.134 1.00 54.84 272 ALA A CA 1
ATOM 2081 C C . ALA A 1 272 ? -9.840 14.497 22.009 1.00 54.84 272 ALA A C 1
ATOM 2083 O O . ALA A 1 272 ? -10.449 15.537 21.763 1.00 54.84 272 ALA A O 1
ATOM 2084 N N . PHE A 1 273 ? -10.196 13.688 23.013 1.00 49.94 273 PHE A N 1
ATOM 2085 C CA . PHE A 1 273 ? -11.208 14.019 24.013 1.00 49.94 273 PHE A CA 1
ATOM 2086 C C . PHE A 1 273 ? -10.633 14.823 25.197 1.00 49.94 273 PHE A C 1
ATOM 2088 O O . PHE A 1 273 ? -11.392 15.529 25.857 1.00 49.94 273 PHE A O 1
ATOM 2095 N N . TYR A 1 274 ? -9.317 14.751 25.456 1.00 46.44 274 TYR A N 1
ATOM 2096 C CA . TYR A 1 274 ? -8.703 15.238 26.699 1.00 46.44 274 TYR A CA 1
ATOM 2097 C C . TYR A 1 274 ? -7.714 16.410 26.575 1.00 46.44 274 TYR A C 1
ATOM 2099 O O . TYR A 1 274 ? -7.586 17.141 27.554 1.00 46.44 274 TYR A O 1
ATOM 2107 N N . GLU A 1 275 ? -7.071 16.689 25.434 1.00 48.94 275 GLU A N 1
ATOM 2108 C CA . GLU A 1 275 ? -6.048 17.755 25.381 1.00 48.94 275 GLU A CA 1
ATOM 2109 C C . GLU A 1 275 ? -6.329 18.874 24.371 1.00 48.94 275 GLU A C 1
ATOM 2111 O O . GLU A 1 275 ? -6.261 18.718 23.155 1.00 48.94 275 GLU A O 1
ATOM 2116 N N . ARG A 1 276 ? -6.594 20.062 24.930 1.00 49.53 276 ARG A N 1
ATOM 2117 C CA . ARG A 1 276 ? -6.625 21.368 24.256 1.00 49.53 276 ARG A CA 1
ATOM 2118 C C . ARG A 1 276 ? -5.331 22.174 24.453 1.00 49.53 276 ARG A C 1
ATOM 2120 O O . ARG A 1 276 ? -5.336 23.350 24.102 1.00 49.53 276 ARG A O 1
ATOM 2127 N N . GLN A 1 277 ? -4.269 21.613 25.050 1.00 39.75 277 GLN A N 1
ATOM 2128 C CA . GLN A 1 277 ? -3.165 22.445 25.558 1.00 39.75 277 GLN A CA 1
ATOM 2129 C C . GLN A 1 277 ? -1.736 22.145 25.098 1.00 39.75 277 GLN A C 1
ATOM 2131 O O . GLN A 1 277 ? -0.969 23.096 25.068 1.00 39.75 277 GLN A O 1
ATOM 2136 N N . GLU A 1 278 ? -1.382 20.963 24.598 1.00 43.72 278 GLU A N 1
ATOM 2137 C CA . GLU A 1 278 ? -0.123 20.789 23.852 1.00 43.72 278 GLU A CA 1
ATOM 2138 C C . GLU A 1 278 ? -0.346 19.761 22.746 1.00 43.72 278 GLU A C 1
ATOM 2140 O O . GLU A 1 278 ? -0.333 18.556 22.978 1.00 43.72 278 GLU A O 1
ATOM 2145 N N . ALA A 1 279 ? -0.611 20.229 21.526 1.00 47.59 279 ALA A N 1
ATOM 2146 C CA . ALA A 1 279 ? -0.760 19.351 20.374 1.00 47.59 279 ALA A CA 1
ATOM 2147 C C . ALA A 1 279 ? 0.613 18.774 19.999 1.00 47.59 279 ALA A C 1
ATOM 2149 O O . ALA A 1 279 ? 1.264 19.251 19.070 1.00 47.59 279 ALA A O 1
ATOM 2150 N N . ARG A 1 280 ? 1.070 17.739 20.717 1.00 52.47 280 ARG A N 1
ATOM 2151 C CA . ARG A 1 280 ? 2.007 16.785 20.120 1.00 52.47 280 ARG A CA 1
ATOM 2152 C C . ARG A 1 280 ? 1.352 16.309 18.833 1.00 52.47 280 ARG A C 1
ATOM 2154 O O . ARG A 1 280 ? 0.206 15.867 18.855 1.00 52.47 280 ARG A O 1
ATOM 2161 N N . GLU A 1 281 ? 2.049 16.483 17.721 1.00 62.81 281 GLU A N 1
ATOM 2162 C CA . GLU A 1 281 ? 1.585 16.083 16.400 1.00 62.81 281 GLU A CA 1
ATOM 2163 C C . GLU A 1 281 ? 1.360 14.564 16.413 1.00 62.81 281 GLU A C 1
ATOM 2165 O O . GLU A 1 281 ? 2.300 13.777 16.343 1.00 62.81 281 GLU A O 1
ATOM 2170 N N . GLN A 1 282 ? 0.112 14.148 16.636 1.00 71.12 282 GLN A N 1
ATOM 2171 C CA . GLN A 1 282 ? -0.255 12.739 16.668 1.00 71.12 282 GLN A CA 1
ATOM 2172 C C . GLN A 1 282 ? -0.202 12.224 15.237 1.00 71.12 282 GLN A C 1
ATOM 2174 O O . GLN A 1 282 ? -1.065 12.558 14.422 1.00 71.12 282 GLN A O 1
ATOM 2179 N N . ASP A 1 283 ? 0.811 11.416 14.938 1.00 84.81 283 ASP A N 1
ATOM 2180 C CA . ASP A 1 283 ? 0.990 10.791 13.632 1.00 84.81 283 ASP A CA 1
ATOM 2181 C C . ASP A 1 283 ? 0.687 9.286 13.740 1.00 84.81 283 ASP A C 1
ATOM 2183 O O . ASP A 1 283 ? 1.599 8.482 13.963 1.00 84.81 283 ASP A O 1
ATOM 2187 N N . PRO A 1 284 ? -0.595 8.876 13.628 1.00 89.44 284 PRO A N 1
ATOM 2188 C CA . PRO A 1 284 ? -0.966 7.468 13.558 1.00 89.44 284 PRO A CA 1
ATOM 2189 C C . PRO A 1 284 ? -0.762 6.889 12.152 1.00 89.44 284 PRO A C 1
ATOM 2191 O O . PRO A 1 284 ? -1.090 5.729 11.925 1.00 89.44 284 PRO A O 1
ATOM 2194 N N . PHE A 1 285 ? -0.275 7.667 11.183 1.00 91.44 285 PHE A N 1
ATOM 2195 C CA . PHE A 1 285 ? -0.164 7.233 9.796 1.00 91.44 285 PHE A CA 1
ATOM 2196 C C . PHE A 1 285 ? 1.149 6.495 9.559 1.00 91.44 285 PHE A C 1
ATOM 2198 O O . PHE A 1 285 ? 2.214 6.927 10.000 1.00 91.44 285 PHE A O 1
ATOM 2205 N N . ILE A 1 286 ? 1.084 5.399 8.817 1.00 91.56 286 ILE A N 1
ATOM 2206 C CA . ILE A 1 286 ? 2.233 4.596 8.415 1.00 91.56 286 ILE A CA 1
ATOM 2207 C C . ILE A 1 286 ? 2.349 4.678 6.892 1.00 91.56 286 ILE A C 1
ATOM 2209 O O . ILE A 1 286 ? 1.361 4.483 6.186 1.00 91.56 286 ILE A O 1
ATOM 2213 N N . ILE A 1 287 ? 3.555 4.964 6.402 1.00 90.69 287 ILE A N 1
ATOM 2214 C CA . ILE A 1 287 ? 3.856 5.069 4.971 1.00 90.69 287 ILE A CA 1
ATOM 2215 C C . ILE A 1 287 ? 4.671 3.851 4.529 1.00 90.69 287 ILE A C 1
ATOM 2217 O O . ILE A 1 287 ? 5.632 3.453 5.195 1.00 90.69 287 ILE A O 1
ATOM 2221 N N . SER A 1 288 ? 4.297 3.269 3.398 1.00 90.06 288 SER A N 1
ATOM 2222 C CA . SER A 1 288 ? 5.019 2.199 2.718 1.00 90.06 288 SER A CA 1
ATOM 2223 C C . SER A 1 288 ? 6.462 2.601 2.402 1.00 90.06 288 SER A C 1
ATOM 2225 O O . SER A 1 288 ? 6.785 3.761 2.153 1.00 90.06 288 SER A O 1
ATOM 2227 N N . GLY A 1 289 ? 7.374 1.634 2.466 1.00 87.94 289 GLY A N 1
ATOM 2228 C CA . GLY A 1 289 ? 8.812 1.861 2.323 1.00 87.94 289 GLY A CA 1
ATOM 2229 C C . GLY A 1 289 ? 9.509 2.356 3.594 1.00 87.94 289 GLY A C 1
ATOM 2230 O O . GLY A 1 289 ? 10.738 2.408 3.604 1.00 87.94 289 GLY A O 1
ATOM 2231 N N . SER A 1 290 ? 8.768 2.664 4.665 1.00 89.88 290 SER A N 1
ATOM 2232 C CA . SER A 1 290 ? 9.368 2.997 5.962 1.00 89.88 290 SER A CA 1
ATOM 2233 C C . SER A 1 290 ? 10.019 1.777 6.614 1.00 89.88 290 SER A C 1
ATOM 2235 O O . SER A 1 290 ? 9.600 0.637 6.383 1.00 89.88 290 SER A O 1
ATOM 2237 N N . LYS A 1 291 ? 11.020 2.015 7.462 1.00 90.75 291 LYS A N 1
ATOM 2238 C CA . LYS A 1 291 ? 11.702 0.974 8.241 1.00 90.75 291 LYS A CA 1
ATOM 2239 C C . LYS A 1 291 ? 11.444 1.149 9.740 1.00 90.75 291 LYS A C 1
ATOM 2241 O O . LYS A 1 291 ? 11.444 2.282 10.215 1.00 90.75 291 LYS A O 1
ATOM 2246 N N . VAL A 1 292 ? 11.208 0.033 10.433 1.00 89.75 292 VAL A N 1
ATOM 2247 C CA . VAL A 1 292 ? 10.986 -0.065 11.891 1.00 89.75 292 VAL A CA 1
ATOM 2248 C C . VAL A 1 292 ? 12.301 -0.168 12.651 1.00 89.75 292 VAL A C 1
ATOM 2250 O O . VAL A 1 292 ? 13.164 -0.971 12.217 1.00 89.75 292 VAL A O 1
#

Foldseek 3Di:
DLQDADVPRVVQQDDPPQLFQGTLSLVVSCVVPNDVPSCVLCQFPQLLCQRRVADQQQFAAQPAFPDPHGDHNCNSRDPPDDPPPDPDDDDPDPGDHPNSLCVGNNWLADDQDPPDDLVVCVVVCCVDPVCVVVVVVLVVLVVVLVVVVVVPDDDDDDDPPVPVVSVVVSVVVNVVSVVVVSVVVVVVSVVVNVVSVVQQQDWFWWRHSNDTDTDTLRHDTRRIHGDDDAFDFAAAKDFAQDDDFDWKQDDDPVRRTDTDTADHSVVVVVVVVPDPDDPPPHHRIDHGRIHD

InterPro domains:
  IPR008250 P-type ATPase, A domain superfamily [SSF81653] (201-267)
  IPR059000 P-type ATPase, A domain [PF00122] (199-276)

Radius of gyration: 28.95 Å; Cα contacts (8 Å, |Δi|>4): 349; chains: 1; bounding box: 74×45×84 Å